Protein AF-A0ABD3AEJ9-F1 (afdb_monomer)

Sequence (248 aa):
MTFTRFIDLMYFFFWLVLFGSRHYTFSFSFSYRCLIFYNDFSVCIFNELCKMLDPGKPSLTPKKGKTSIVVFVGLQGSGKTTTCTKYAYYHQKKGWKPALVRADTFRAGAFDQLKHNATKAKIPFYGSYTESDPVKIAVEGVERFKKENCDLIIIDTSGRHKQEATLFEKMRDFPKQCIGQAAFDQAQAFKQSAAVGAVIVTKMDGHAKGGGALSVVAATKSPVIFIGTGEHMDEFEVFDVQPFVRRL

Structure (mmCIF, N/CA/C/O backbone):
data_AF-A0ABD3AEJ9-F1
#
_entry.id   AF-A0ABD3AEJ9-F1
#
loop_
_atom_site.group_PDB
_atom_site.id
_atom_site.type_symbol
_atom_site.label_atom_id
_atom_site.label_alt_id
_atom_site.label_comp_id
_atom_site.label_asym_id
_atom_site.label_entity_id
_atom_site.label_seq_id
_atom_site.pdbx_PDB_ins_code
_atom_site.Cartn_x
_atom_site.Cartn_y
_atom_site.Cartn_z
_atom_site.occupancy
_atom_site.B_iso_or_equiv
_atom_site.auth_seq_id
_atom_site.auth_comp_id
_atom_site.auth_asym_id
_atom_site.auth_atom_id
_atom_site.pdbx_PDB_model_num
ATOM 1 N N . MET A 1 1 ? 14.319 39.172 1.640 1.00 29.62 1 MET A N 1
ATOM 2 C CA . MET A 1 1 ? 14.317 38.703 0.240 1.00 29.62 1 MET A CA 1
ATOM 3 C C . MET A 1 1 ? 15.324 37.565 0.145 1.00 29.62 1 MET A C 1
ATOM 5 O O . MET A 1 1 ? 16.485 37.817 0.415 1.00 29.62 1 MET A O 1
ATOM 9 N N . THR A 1 2 ? 14.850 36.311 0.224 1.00 27.62 2 THR A N 1
ATOM 10 C CA . THR A 1 2 ? 14.720 35.358 -0.918 1.00 27.62 2 THR A CA 1
ATOM 11 C C . THR A 1 2 ? 16.101 34.876 -1.409 1.00 27.62 2 THR A C 1
ATOM 13 O O . THR A 1 2 ? 16.961 35.704 -1.644 1.00 27.62 2 THR A O 1
ATOM 16 N N . PHE A 1 3 ? 16.417 33.591 -1.621 1.00 24.75 3 PHE A N 1
ATOM 17 C CA . PHE A 1 3 ? 15.640 32.346 -1.697 1.00 24.75 3 PHE A CA 1
ATOM 18 C C . PHE A 1 3 ? 16.644 31.178 -1.944 1.00 24.75 3 PHE A C 1
ATOM 20 O O . PHE A 1 3 ? 17.569 31.386 -2.719 1.00 24.75 3 PHE A O 1
ATOM 27 N N . THR A 1 4 ? 16.400 29.977 -1.374 1.00 26.14 4 THR A N 1
ATOM 28 C CA . THR A 1 4 ? 16.608 28.599 -1.950 1.00 26.14 4 THR A CA 1
ATOM 29 C C . THR A 1 4 ? 17.991 28.143 -2.479 1.00 26.14 4 THR A C 1
ATOM 31 O O . THR A 1 4 ? 18.628 28.880 -3.207 1.00 26.14 4 THR A O 1
ATOM 34 N N . ARG A 1 5 ? 18.509 26.905 -2.338 1.00 24.64 5 ARG A N 1
ATOM 35 C CA . ARG A 1 5 ? 18.102 25.557 -1.846 1.00 24.64 5 ARG A CA 1
ATOM 36 C C . ARG A 1 5 ? 19.415 24.721 -1.758 1.00 24.64 5 ARG A C 1
ATOM 38 O O . ARG A 1 5 ? 20.185 24.754 -2.710 1.00 24.64 5 ARG A O 1
ATOM 45 N N . PHE A 1 6 ? 19.818 24.188 -0.596 1.00 25.59 6 PHE A N 1
ATOM 46 C CA . PHE A 1 6 ? 19.805 22.748 -0.215 1.00 25.59 6 PHE A CA 1
ATOM 47 C C . PHE A 1 6 ? 20.041 21.763 -1.383 1.00 25.59 6 PHE A C 1
ATOM 49 O O . PHE A 1 6 ? 19.250 21.730 -2.315 1.00 25.59 6 PHE A O 1
ATOM 56 N N . ILE A 1 7 ? 21.197 21.085 -1.463 1.00 29.06 7 ILE A N 1
ATOM 57 C CA . ILE A 1 7 ? 21.479 19.757 -0.863 1.00 29.06 7 ILE A CA 1
ATOM 58 C C . ILE A 1 7 ? 20.355 18.759 -1.175 1.00 29.06 7 ILE A C 1
ATOM 60 O O . ILE A 1 7 ? 19.395 18.684 -0.421 1.00 29.06 7 ILE A O 1
ATOM 64 N N . ASP A 1 8 ? 20.519 17.974 -2.243 1.00 23.34 8 ASP A N 1
ATOM 65 C CA . ASP A 1 8 ? 19.786 16.723 -2.468 1.00 23.34 8 ASP A CA 1
ATOM 66 C C . ASP A 1 8 ? 20.748 15.678 -3.057 1.00 23.34 8 ASP A C 1
ATOM 68 O O . ASP A 1 8 ? 21.122 15.705 -4.230 1.00 23.34 8 ASP A O 1
ATOM 72 N N . LEU A 1 9 ? 21.176 14.761 -2.192 1.00 30.89 9 LEU A N 1
ATOM 73 C CA . LEU A 1 9 ? 21.911 13.539 -2.501 1.00 30.89 9 LEU A CA 1
ATOM 74 C C . LEU A 1 9 ? 21.209 12.409 -1.726 1.00 30.89 9 LEU A C 1
ATOM 76 O O . LEU A 1 9 ? 20.903 12.589 -0.551 1.00 30.89 9 LEU A O 1
ATOM 80 N N . MET A 1 10 ? 21.022 11.259 -2.392 1.00 29.45 10 MET A N 1
ATOM 81 C CA . MET A 1 10 ? 20.530 9.951 -1.897 1.00 29.45 10 MET A CA 1
ATOM 82 C C . MET A 1 10 ? 19.010 9.758 -1.724 1.00 29.45 10 MET A C 1
ATOM 84 O O . MET A 1 10 ? 18.445 10.314 -0.803 1.00 29.45 10 MET A O 1
ATOM 88 N N . TYR A 1 11 ? 18.392 8.916 -2.585 1.00 28.39 11 TYR A N 1
ATOM 89 C CA . TYR A 1 11 ? 17.518 7.733 -2.317 1.00 28.39 11 TYR A CA 1
ATOM 90 C C . TYR A 1 11 ? 17.010 7.163 -3.689 1.00 28.39 11 TYR A C 1
ATOM 92 O O . TYR A 1 11 ? 16.171 7.782 -4.338 1.00 28.39 11 TYR A O 1
ATOM 100 N N . PHE A 1 12 ? 17.536 6.021 -4.179 1.00 37.31 12 PHE A N 1
ATOM 101 C CA . PHE A 1 12 ? 17.278 5.407 -5.524 1.00 37.31 12 PHE A CA 1
ATOM 102 C C . PHE A 1 12 ? 16.069 4.417 -5.541 1.00 37.31 12 PHE A C 1
ATOM 104 O O . PHE A 1 12 ? 15.629 4.012 -4.471 1.00 37.31 12 PHE A O 1
ATOM 111 N N . PHE A 1 13 ? 15.424 4.032 -6.671 1.00 36.12 13 PHE A N 1
ATOM 112 C CA . PHE A 1 13 ? 15.918 3.131 -7.748 1.00 36.12 13 PHE A CA 1
ATOM 113 C C . PHE A 1 13 ? 15.262 3.358 -9.152 1.00 36.12 13 PHE A C 1
ATOM 115 O O . PHE A 1 13 ? 14.042 3.447 -9.261 1.00 36.12 13 PHE A O 1
ATOM 122 N N . PHE A 1 14 ? 16.096 3.407 -10.213 1.00 31.23 14 PHE A N 1
ATOM 123 C CA . PHE A 1 14 ? 15.869 3.805 -11.635 1.00 31.23 14 PHE A CA 1
ATOM 124 C C . PHE A 1 14 ? 16.922 3.140 -12.555 1.00 31.23 14 PHE A C 1
ATOM 126 O O . PHE A 1 14 ? 18.053 3.185 -12.107 1.00 31.23 14 PHE A O 1
ATOM 133 N N . TRP A 1 15 ? 16.679 2.634 -13.793 1.00 30.77 15 TRP A N 1
ATOM 134 C CA . TRP A 1 15 ? 17.736 1.982 -14.639 1.00 30.77 15 TRP A CA 1
ATOM 135 C C . TRP A 1 15 ? 18.283 2.728 -15.893 1.00 30.77 15 TRP A C 1
ATOM 137 O O . TRP A 1 15 ? 17.516 3.443 -16.527 1.00 30.77 15 TRP A O 1
ATOM 147 N N . LEU A 1 16 ? 19.576 2.520 -16.272 1.00 29.09 16 LEU A N 1
ATOM 148 C CA . LEU A 1 16 ? 20.286 3.041 -17.483 1.00 29.09 16 LEU A CA 1
ATOM 149 C C . LEU A 1 16 ? 21.566 2.226 -17.876 1.00 29.09 16 LEU A C 1
ATOM 151 O O . LEU A 1 16 ? 22.327 1.875 -16.974 1.00 29.09 16 LEU A O 1
ATOM 155 N N . VAL A 1 17 ? 21.869 2.062 -19.188 1.00 30.61 17 VAL A N 1
ATOM 156 C CA . VAL A 1 17 ? 23.235 1.969 -19.805 1.00 30.61 17 VAL A CA 1
ATOM 157 C C . VAL A 1 17 ? 23.248 2.655 -21.202 1.00 30.61 17 VAL A C 1
ATOM 159 O O . VAL A 1 17 ? 22.268 2.562 -21.934 1.00 30.61 17 VAL A O 1
ATOM 162 N N . LEU A 1 18 ? 24.347 3.356 -21.545 1.00 32.88 18 LEU A N 1
ATOM 163 C CA . LEU A 1 18 ? 24.605 4.209 -22.735 1.00 32.88 18 LEU A CA 1
ATOM 164 C C . LEU A 1 18 ? 25.563 3.556 -23.760 1.00 32.88 18 LEU A C 1
ATOM 166 O O . LEU A 1 18 ? 26.436 2.823 -23.318 1.00 32.88 18 LEU A O 1
ATOM 170 N N . PHE A 1 19 ? 25.496 3.930 -25.056 1.00 23.53 19 PHE A N 1
ATOM 171 C CA . PHE A 1 19 ? 26.636 4.374 -25.905 1.00 23.53 19 PHE A CA 1
ATOM 172 C C . PHE A 1 19 ? 26.180 4.881 -27.298 1.00 23.53 19 PHE A C 1
ATOM 174 O O . PHE A 1 19 ? 25.377 4.232 -27.959 1.00 23.53 19 PHE A O 1
ATOM 181 N N . GLY A 1 20 ? 26.784 5.986 -27.768 1.00 25.38 20 GLY A N 1
ATOM 182 C CA . GLY A 1 20 ? 27.105 6.197 -29.192 1.00 25.38 20 GLY A CA 1
ATOM 183 C C . GLY A 1 20 ? 26.274 7.200 -30.001 1.00 25.38 20 GLY A C 1
ATOM 184 O O . GLY A 1 20 ? 25.383 6.820 -30.750 1.00 25.38 20 GLY A O 1
ATOM 185 N N . SER A 1 21 ? 26.645 8.479 -29.959 1.00 41.91 21 SER A N 1
ATOM 186 C CA . SER A 1 21 ? 26.263 9.471 -30.967 1.00 41.91 21 SER A CA 1
ATOM 187 C C . SER A 1 21 ? 27.174 9.370 -32.197 1.00 41.91 21 SER A C 1
ATOM 189 O O . SER A 1 21 ? 28.385 9.540 -32.077 1.00 41.91 21 SER A O 1
ATOM 191 N N . ARG A 1 22 ? 26.591 9.140 -33.383 1.00 29.61 22 ARG A N 1
ATOM 192 C CA . ARG A 1 22 ? 27.035 9.702 -34.676 1.00 29.61 22 ARG A CA 1
ATOM 193 C C . ARG A 1 22 ? 25.960 9.492 -35.746 1.00 29.61 22 ARG A C 1
ATOM 195 O O . ARG A 1 22 ? 25.491 8.382 -35.966 1.00 29.61 22 ARG A O 1
ATOM 202 N N . HIS A 1 23 ? 25.595 10.591 -36.399 1.00 38.28 23 HIS A N 1
ATOM 203 C CA . HIS A 1 23 ? 24.786 10.618 -37.612 1.00 38.28 23 HIS A CA 1
ATOM 204 C C . HIS A 1 23 ? 25.494 9.895 -38.761 1.00 38.28 23 HIS A C 1
ATOM 206 O O . HIS A 1 23 ? 26.666 10.170 -39.003 1.00 38.28 23 HIS A O 1
ATOM 212 N N . TYR A 1 24 ? 24.747 9.096 -39.524 1.00 27.56 24 TYR A N 1
ATOM 213 C CA . TYR A 1 24 ? 24.996 8.881 -40.949 1.00 27.56 24 TYR A CA 1
ATOM 214 C C . TYR A 1 24 ? 23.653 8.832 -41.684 1.00 27.56 24 TYR A C 1
ATOM 216 O O . TYR A 1 24 ? 22.777 8.033 -41.362 1.00 27.56 24 TYR A O 1
ATOM 224 N N . THR A 1 25 ? 23.484 9.726 -42.653 1.00 35.72 25 THR A N 1
ATOM 225 C CA . THR A 1 25 ? 22.466 9.648 -43.700 1.00 35.72 25 THR A CA 1
ATOM 226 C C . THR A 1 25 ? 22.871 8.561 -44.692 1.00 35.72 25 THR A C 1
ATOM 228 O O . THR A 1 25 ? 23.994 8.570 -45.190 1.00 35.72 25 THR A O 1
ATOM 231 N N . PHE A 1 26 ? 21.957 7.648 -45.022 1.00 24.22 26 PHE A N 1
ATOM 232 C CA . PHE A 1 26 ? 22.081 6.805 -46.210 1.00 24.22 26 PHE A CA 1
ATOM 233 C C . PHE A 1 26 ? 20.709 6.668 -46.872 1.00 24.22 26 PHE A C 1
ATOM 235 O O . PHE A 1 26 ? 19.748 6.211 -46.260 1.00 24.22 26 PHE A O 1
ATOM 242 N N . SER A 1 27 ? 20.626 7.119 -48.123 1.00 38.34 27 SER A N 1
ATOM 243 C CA . SER A 1 27 ? 19.495 6.868 -49.012 1.00 38.34 27 SER A CA 1
ATOM 244 C C . SER A 1 27 ? 19.598 5.431 -49.515 1.00 38.34 27 SER A C 1
ATOM 246 O O . SER A 1 27 ? 20.621 5.074 -50.093 1.00 38.34 27 SER A O 1
ATOM 248 N N . PHE A 1 28 ? 18.564 4.616 -49.306 1.00 27.19 28 PHE A N 1
ATOM 249 C CA . PHE A 1 28 ? 18.384 3.362 -50.035 1.00 27.19 28 PHE A CA 1
ATOM 250 C C . PHE A 1 28 ? 16.897 3.109 -50.283 1.00 27.19 28 PHE A C 1
ATOM 252 O O . PHE A 1 28 ? 16.076 3.142 -49.367 1.00 27.19 28 PHE A O 1
ATOM 259 N N . SER A 1 29 ? 16.572 2.846 -51.548 1.00 41.88 29 SER A N 1
ATOM 260 C CA . SER A 1 29 ? 15.289 2.301 -51.987 1.00 41.88 29 SER A CA 1
ATOM 261 C C . SER A 1 29 ? 15.029 0.980 -51.260 1.00 41.88 29 SER A C 1
ATOM 263 O O . SER A 1 29 ? 15.843 0.057 -51.345 1.00 41.88 29 SER A O 1
ATOM 265 N N . PHE A 1 30 ? 13.925 0.895 -50.516 1.00 32.62 30 PHE A N 1
ATOM 266 C CA . PHE A 1 30 ? 13.584 -0.289 -49.737 1.00 32.62 30 PHE A CA 1
ATOM 267 C C . PHE A 1 30 ? 12.395 -1.016 -50.355 1.00 32.62 30 PHE A C 1
ATOM 269 O O . PHE A 1 30 ? 11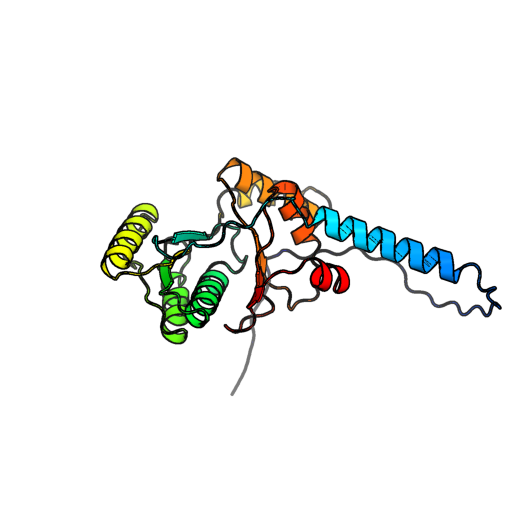.268 -0.527 -50.389 1.00 32.62 30 PHE A O 1
ATOM 276 N N . SER A 1 31 ? 12.686 -2.219 -50.842 1.00 41.78 31 SER A N 1
ATOM 277 C CA . SER A 1 31 ? 11.709 -3.233 -51.210 1.00 41.78 31 SER A CA 1
ATOM 278 C C . SER A 1 31 ? 10.819 -3.568 -50.005 1.00 41.78 31 SER A C 1
ATOM 280 O O . SER A 1 31 ? 11.313 -3.794 -48.898 1.00 41.78 31 SER A O 1
ATOM 282 N N . TYR A 1 32 ? 9.507 -3.650 -50.233 1.00 40.38 32 TYR A N 1
ATOM 283 C CA . TYR A 1 32 ? 8.419 -3.897 -49.270 1.00 40.38 32 TYR A CA 1
ATOM 284 C C . TYR A 1 32 ? 8.561 -5.159 -48.385 1.00 40.38 32 TYR A C 1
ATOM 286 O O . TYR A 1 32 ? 7.720 -5.419 -47.527 1.00 40.38 32 TYR A O 1
ATOM 294 N N . ARG A 1 33 ? 9.623 -5.953 -48.549 1.00 34.09 33 ARG A N 1
ATOM 295 C CA . ARG A 1 33 ? 9.822 -7.245 -47.879 1.00 34.09 33 ARG A CA 1
ATOM 296 C C . ARG A 1 33 ? 10.404 -7.149 -46.465 1.00 34.09 33 ARG A C 1
ATOM 298 O O . ARG A 1 33 ? 10.269 -8.089 -45.692 1.00 34.09 33 ARG A O 1
ATOM 305 N N . CYS A 1 34 ? 11.014 -6.024 -46.102 1.00 35.34 34 CYS A N 1
ATOM 306 C CA . CYS A 1 34 ? 11.624 -5.849 -44.781 1.00 35.34 34 CYS A CA 1
ATOM 307 C C . CYS A 1 34 ? 10.685 -5.196 -43.745 1.00 35.34 34 CYS A C 1
ATOM 309 O O . CYS A 1 34 ? 10.880 -5.370 -42.544 1.00 35.34 34 CYS A O 1
ATOM 311 N N . LEU A 1 35 ? 9.644 -4.480 -44.193 1.00 40.44 35 LEU A N 1
ATOM 312 C CA . LEU A 1 35 ? 8.640 -3.881 -43.303 1.00 40.44 35 LEU A CA 1
ATOM 313 C C . LEU A 1 35 ? 7.766 -4.952 -42.620 1.00 40.44 35 LEU A C 1
ATOM 315 O O . LEU A 1 35 ? 7.346 -4.770 -41.481 1.00 40.44 35 LEU A O 1
ATOM 319 N N . ILE A 1 36 ? 7.537 -6.082 -43.302 1.00 46.91 36 ILE A N 1
ATOM 320 C CA . ILE A 1 36 ? 6.775 -7.229 -42.781 1.00 46.91 36 ILE A CA 1
ATOM 321 C C . ILE A 1 36 ? 7.534 -7.881 -41.609 1.00 46.91 36 ILE A C 1
ATOM 323 O O . ILE A 1 36 ? 6.973 -8.040 -40.531 1.00 46.91 36 ILE A O 1
ATOM 327 N N . PHE A 1 37 ? 8.843 -8.119 -41.761 1.00 47.03 37 PHE A N 1
ATOM 328 C CA . PHE A 1 37 ? 9.686 -8.689 -40.698 1.00 47.03 37 PHE A CA 1
ATOM 329 C C . PHE A 1 37 ? 9.814 -7.792 -39.454 1.00 47.03 37 PHE A C 1
ATOM 331 O O . PHE A 1 37 ? 9.900 -8.301 -38.337 1.00 47.03 37 PHE A O 1
ATOM 338 N N . TYR A 1 38 ? 9.831 -6.465 -39.622 1.00 50.59 38 TYR A N 1
ATOM 339 C CA . TYR A 1 38 ? 9.946 -5.534 -38.493 1.00 50.59 38 TYR A CA 1
ATOM 340 C C . TYR A 1 38 ? 8.666 -5.496 -37.644 1.00 50.59 38 TYR A C 1
ATOM 342 O O . TYR A 1 38 ? 8.741 -5.525 -36.416 1.00 50.59 38 TYR A O 1
ATOM 350 N N . ASN A 1 39 ? 7.491 -5.500 -38.289 1.00 60.22 39 ASN A N 1
ATOM 351 C CA . ASN A 1 39 ? 6.207 -5.552 -37.585 1.00 60.22 39 ASN A CA 1
ATOM 352 C C . ASN A 1 39 ? 6.045 -6.861 -36.798 1.00 60.22 39 ASN A C 1
ATOM 354 O O . ASN A 1 39 ? 5.630 -6.829 -35.640 1.00 60.22 39 ASN A O 1
ATOM 358 N N . ASP A 1 40 ? 6.447 -7.992 -37.380 1.00 67.81 40 ASP A N 1
ATOM 359 C CA . ASP A 1 40 ? 6.373 -9.296 -36.713 1.00 67.81 40 ASP A CA 1
ATOM 360 C C . ASP A 1 40 ? 7.290 -9.373 -35.479 1.00 67.81 40 ASP A C 1
ATOM 362 O O . ASP A 1 40 ? 6.907 -9.928 -34.446 1.00 67.81 40 ASP A O 1
ATOM 366 N N . PHE A 1 41 ? 8.478 -8.759 -35.535 1.00 78.81 41 PHE A N 1
ATOM 367 C CA . PHE A 1 41 ? 9.405 -8.723 -34.403 1.00 78.81 41 PHE A CA 1
ATOM 368 C C . PHE A 1 41 ? 8.889 -7.861 -33.243 1.00 78.81 41 PHE A C 1
ATOM 370 O O . PHE A 1 41 ? 8.911 -8.299 -32.091 1.00 78.81 41 PHE A O 1
ATOM 377 N N . SER A 1 42 ? 8.374 -6.660 -33.528 1.00 78.94 42 SER A N 1
ATOM 378 C CA . SER A 1 42 ? 7.791 -5.789 -32.500 1.00 78.94 42 SER A CA 1
ATOM 379 C C . SER A 1 42 ? 6.567 -6.422 -31.838 1.00 78.94 42 SER A C 1
ATOM 381 O O . SER A 1 42 ? 6.431 -6.349 -30.617 1.00 78.94 42 SER A O 1
ATOM 383 N N . VAL A 1 43 ? 5.710 -7.095 -32.613 1.00 85.62 43 VAL A N 1
ATOM 384 C CA . VAL A 1 43 ? 4.560 -7.841 -32.080 1.00 85.62 43 VAL A CA 1
ATOM 385 C C . VAL A 1 43 ? 5.018 -9.022 -31.219 1.00 85.62 43 VAL A C 1
ATOM 387 O O . VAL A 1 43 ? 4.445 -9.263 -30.157 1.00 85.62 43 VAL A O 1
ATOM 390 N N . CYS A 1 44 ? 6.076 -9.731 -31.621 1.00 87.38 44 CYS A N 1
ATOM 391 C CA . CYS A 1 44 ? 6.646 -10.826 -30.837 1.00 87.38 44 CYS A CA 1
ATOM 392 C C . CYS A 1 44 ? 7.178 -10.345 -29.476 1.00 87.38 44 CYS A C 1
ATOM 394 O O . CYS A 1 44 ? 6.777 -10.884 -28.443 1.00 87.38 44 CYS A O 1
ATOM 396 N N . ILE A 1 45 ? 7.999 -9.284 -29.455 1.00 87.75 45 ILE A N 1
ATOM 397 C CA . ILE A 1 45 ? 8.501 -8.682 -28.206 1.00 87.75 45 ILE A CA 1
ATOM 398 C C . ILE A 1 45 ? 7.342 -8.230 -27.326 1.00 87.75 45 ILE A C 1
ATOM 400 O O . ILE A 1 45 ? 7.314 -8.526 -26.133 1.00 87.75 45 ILE A O 1
ATOM 404 N N . PHE A 1 46 ? 6.378 -7.524 -27.913 1.00 88.81 46 PHE A N 1
ATOM 405 C CA . PHE A 1 46 ? 5.216 -7.022 -27.198 1.00 88.81 46 PHE A CA 1
ATOM 406 C C . PHE A 1 46 ? 4.451 -8.151 -26.497 1.00 88.81 46 PHE A C 1
ATOM 408 O O . PHE A 1 46 ? 4.164 -8.067 -25.301 1.00 88.81 46 PHE A O 1
ATOM 415 N N . ASN A 1 47 ? 4.166 -9.231 -27.225 1.00 90.06 47 ASN A N 1
ATOM 416 C CA . ASN A 1 47 ? 3.464 -10.388 -26.686 1.00 90.06 47 ASN A CA 1
ATOM 417 C C . ASN A 1 47 ? 4.265 -11.070 -25.575 1.00 90.06 47 ASN A C 1
ATOM 419 O O . ASN A 1 47 ? 3.685 -11.465 -24.565 1.00 90.06 47 ASN A O 1
ATOM 423 N N . GLU A 1 48 ? 5.583 -11.187 -25.727 1.00 89.81 48 GLU A N 1
ATOM 424 C CA . GLU A 1 48 ? 6.423 -11.829 -24.718 1.00 89.81 48 GLU A CA 1
ATOM 425 C C . GLU A 1 48 ? 6.512 -10.998 -23.432 1.00 89.81 48 GLU A C 1
ATOM 427 O O . GLU A 1 48 ? 6.338 -11.534 -22.339 1.00 89.81 48 GLU A O 1
ATOM 432 N N . LEU A 1 49 ? 6.646 -9.674 -23.544 1.00 88.50 49 LEU A N 1
ATOM 433 C CA . LEU A 1 49 ? 6.588 -8.771 -22.391 1.00 88.50 49 LEU A CA 1
ATOM 434 C C . LEU A 1 49 ? 5.233 -8.832 -21.680 1.00 88.50 49 LEU A C 1
ATOM 436 O O . LEU A 1 49 ? 5.185 -8.824 -20.449 1.00 88.50 49 LEU A O 1
ATOM 440 N N . CYS A 1 50 ? 4.137 -8.942 -22.438 1.00 89.44 50 CYS A N 1
ATOM 441 C CA . CYS A 1 50 ? 2.812 -9.120 -21.853 1.00 89.44 50 CYS A CA 1
ATOM 442 C C . CYS A 1 50 ? 2.726 -10.419 -21.043 1.00 89.44 50 CYS A C 1
ATOM 444 O O . CYS A 1 50 ? 2.261 -10.394 -19.906 1.00 89.44 50 CYS A O 1
ATOM 446 N N . LYS A 1 51 ? 3.230 -11.537 -21.583 1.00 89.31 51 LYS A N 1
ATOM 447 C CA . LYS A 1 51 ? 3.273 -12.818 -20.860 1.00 89.31 51 LYS A CA 1
ATOM 448 C C . LYS A 1 51 ? 4.137 -12.744 -19.604 1.00 89.31 51 LYS A C 1
ATOM 450 O O . LYS A 1 51 ? 3.767 -13.304 -18.581 1.00 89.31 51 LYS A O 1
ATOM 455 N N . MET A 1 52 ? 5.272 -12.047 -19.650 1.00 88.00 52 MET A N 1
ATOM 456 C CA . MET A 1 52 ? 6.151 -11.899 -18.483 1.00 88.00 52 MET A CA 1
ATOM 457 C C . MET A 1 52 ? 5.493 -11.121 -17.333 1.00 88.00 52 MET A C 1
ATOM 459 O O . MET A 1 52 ? 5.821 -11.359 -16.169 1.00 88.00 52 MET A O 1
ATOM 463 N N . LEU A 1 53 ? 4.581 -10.196 -17.647 1.00 87.56 53 LEU A N 1
ATOM 464 C CA . LEU A 1 53 ? 3.830 -9.405 -16.665 1.00 87.56 53 LEU A CA 1
ATOM 465 C C . LEU A 1 53 ? 2.531 -10.068 -16.202 1.00 87.56 53 LEU A C 1
ATOM 467 O O . LEU A 1 53 ? 1.946 -9.598 -15.225 1.00 87.56 53 LEU A O 1
ATOM 471 N N . ASP A 1 54 ? 2.098 -11.143 -16.858 1.00 85.44 54 ASP A N 1
ATOM 472 C CA . ASP A 1 54 ? 0.942 -11.932 -16.452 1.00 85.44 54 ASP A CA 1
ATOM 473 C C . ASP A 1 54 ? 1.388 -13.172 -15.654 1.00 85.44 54 ASP A C 1
ATOM 475 O O . ASP A 1 54 ? 1.821 -14.176 -16.223 1.00 85.44 54 ASP A O 1
ATOM 479 N N . PRO A 1 55 ? 1.286 -13.159 -14.312 1.00 80.31 55 PRO A N 1
ATOM 480 C CA . PRO A 1 55 ? 1.647 -14.315 -13.502 1.00 80.31 55 PRO A CA 1
ATOM 481 C C . PRO A 1 55 ? 0.606 -15.446 -13.554 1.00 80.31 55 PRO A C 1
ATOM 483 O O . PRO A 1 55 ? 0.764 -16.421 -12.814 1.00 80.31 55 PRO A O 1
ATOM 486 N N . GLY A 1 56 ? -0.478 -15.314 -14.333 1.00 78.06 56 GLY A N 1
ATOM 487 C CA . GLY A 1 56 ? -1.544 -16.312 -14.449 1.00 78.06 56 GLY A CA 1
ATOM 488 C C . GLY A 1 56 ? -2.350 -16.507 -13.161 1.00 78.06 56 GLY A C 1
ATOM 489 O O . GLY A 1 56 ? -3.016 -17.527 -12.986 1.00 78.06 56 GLY A O 1
ATOM 490 N N . LYS A 1 57 ? -2.264 -15.558 -12.220 1.00 74.25 57 LYS A N 1
ATOM 491 C CA . LYS A 1 57 ? -2.964 -15.603 -10.931 1.00 74.25 57 LYS A CA 1
ATOM 492 C C . LYS A 1 57 ? -3.973 -14.469 -10.829 1.00 74.25 57 LYS A C 1
ATOM 494 O O . LYS A 1 57 ? -3.612 -13.326 -11.114 1.00 74.25 57 LYS A O 1
ATOM 499 N N . PRO A 1 58 ? -5.196 -14.744 -10.342 1.00 70.25 58 PRO A N 1
ATOM 500 C CA . PRO A 1 58 ? -6.155 -13.687 -10.081 1.00 70.25 58 PRO A CA 1
ATOM 501 C C . PRO A 1 58 ? -5.609 -12.748 -9.004 1.00 70.25 58 PRO A C 1
ATOM 503 O O . PRO A 1 58 ? -4.957 -13.175 -8.045 1.00 70.25 58 PRO A O 1
ATOM 506 N N . SER A 1 59 ? -5.887 -11.457 -9.154 1.00 67.94 59 SER A N 1
ATOM 507 C CA . SER A 1 59 ? -5.546 -10.474 -8.137 1.00 67.94 59 SER A CA 1
ATOM 508 C C . SER A 1 59 ? -6.347 -10.719 -6.858 1.00 67.94 59 SER A C 1
ATOM 510 O O . SER A 1 59 ? -7.540 -11.026 -6.878 1.00 67.94 59 SER A O 1
ATOM 512 N N . LEU A 1 60 ? -5.681 -10.573 -5.711 1.00 67.69 60 LEU A N 1
ATOM 513 C CA . LEU A 1 60 ? -6.347 -10.544 -4.412 1.00 67.69 60 LEU A CA 1
ATOM 514 C C . LEU A 1 60 ? -7.076 -9.206 -4.269 1.00 67.69 60 LEU A C 1
ATOM 516 O O . LEU A 1 60 ? -6.540 -8.236 -3.738 1.00 67.69 60 LEU A O 1
ATOM 520 N N . THR A 1 61 ? -8.300 -9.144 -4.786 1.00 70.12 61 THR A N 1
ATOM 521 C CA . THR A 1 61 ? -9.175 -7.983 -4.622 1.00 70.12 61 THR A CA 1
ATOM 522 C C . THR A 1 61 ? -9.965 -8.084 -3.318 1.00 70.12 61 THR A C 1
ATOM 524 O O . THR A 1 61 ? -10.486 -9.166 -3.014 1.00 70.12 61 THR A O 1
ATOM 527 N N . PRO A 1 62 ? -10.133 -6.975 -2.575 1.00 75.00 62 PRO A N 1
ATOM 528 C CA . PRO A 1 62 ? -11.080 -6.905 -1.468 1.00 75.00 62 PRO A CA 1
ATOM 529 C C . PRO A 1 62 ? -12.466 -7.417 -1.889 1.00 75.00 62 PRO A C 1
ATOM 531 O O . PRO A 1 62 ? -12.954 -7.080 -2.971 1.00 75.00 62 PRO A O 1
ATOM 534 N N . LYS A 1 63 ? -13.115 -8.225 -1.042 1.00 75.25 63 LYS A N 1
ATOM 535 C CA . LYS A 1 63 ? -14.464 -8.764 -1.297 1.00 75.25 63 LYS A CA 1
ATOM 536 C C . LYS A 1 63 ? -15.492 -8.050 -0.424 1.00 75.25 63 LYS A C 1
ATOM 538 O O . LYS A 1 63 ? -15.300 -7.946 0.784 1.00 75.25 63 LYS A O 1
ATOM 543 N N . LYS A 1 64 ? -16.586 -7.574 -1.028 1.00 73.25 64 LYS A N 1
ATOM 544 C CA . LYS A 1 64 ? -17.696 -6.965 -0.277 1.00 73.25 64 LYS A CA 1
ATOM 545 C C . LYS A 1 64 ? -18.355 -8.012 0.631 1.00 73.25 64 LYS A C 1
ATOM 547 O O . LYS A 1 64 ? -18.412 -9.187 0.280 1.00 73.25 64 LYS A O 1
ATOM 552 N N . GLY A 1 65 ? -18.838 -7.581 1.796 1.00 72.38 65 GLY A N 1
ATOM 553 C CA . GLY A 1 65 ? -19.497 -8.444 2.789 1.00 72.38 65 GLY A CA 1
ATOM 554 C C . GLY A 1 65 ? -18.586 -8.969 3.907 1.00 72.38 65 GLY A C 1
ATOM 555 O O . GLY A 1 65 ? -19.091 -9.477 4.902 1.00 72.38 65 GLY A O 1
ATOM 556 N N . LYS A 1 66 ? -17.260 -8.803 3.800 1.00 80.62 66 LYS A N 1
ATOM 557 C CA . LYS A 1 66 ? -16.307 -9.060 4.892 1.00 80.62 66 LYS A CA 1
ATOM 558 C C . LYS A 1 66 ? -15.264 -7.947 4.939 1.00 80.62 66 LYS A C 1
ATOM 560 O O . LYS A 1 66 ? -14.751 -7.550 3.896 1.00 80.62 66 LYS A O 1
ATOM 565 N N . THR A 1 67 ? -14.911 -7.484 6.138 1.00 86.81 67 THR A N 1
ATOM 566 C CA . THR A 1 67 ? -13.818 -6.520 6.314 1.00 86.81 67 THR A CA 1
ATOM 567 C C . THR A 1 67 ? -12.521 -7.087 5.743 1.00 86.81 67 THR A C 1
ATOM 569 O O . THR A 1 67 ? -12.009 -8.105 6.218 1.00 86.81 67 THR A O 1
ATOM 572 N N . SER A 1 68 ? -12.002 -6.427 4.712 1.00 91.56 68 SER A N 1
ATOM 573 C CA . SER A 1 68 ? -10.739 -6.770 4.064 1.00 91.56 68 SER A CA 1
ATOM 574 C C . SER A 1 68 ? -9.602 -6.007 4.736 1.00 91.56 68 SER A C 1
ATOM 576 O O . SER A 1 68 ? -9.698 -4.798 4.921 1.00 91.56 68 SER A O 1
ATOM 578 N N . ILE A 1 69 ? -8.525 -6.702 5.099 1.00 91.19 69 ILE A N 1
ATOM 579 C CA . ILE A 1 69 ? -7.333 -6.091 5.700 1.00 91.19 69 ILE A CA 1
ATOM 580 C C . ILE A 1 69 ? -6.201 -6.177 4.681 1.00 91.19 69 ILE A C 1
ATOM 582 O O . ILE A 1 69 ? -5.880 -7.266 4.206 1.00 91.19 69 ILE A O 1
ATOM 586 N N . VAL A 1 70 ? -5.607 -5.034 4.345 1.00 92.31 70 VAL A N 1
ATOM 587 C CA . VAL A 1 70 ? -4.509 -4.919 3.381 1.00 92.31 70 VAL A CA 1
ATOM 588 C C . VAL A 1 70 ? -3.303 -4.314 4.084 1.00 92.31 70 VAL A C 1
ATOM 590 O O . VAL A 1 70 ? -3.384 -3.217 4.628 1.00 92.31 70 VAL A O 1
ATOM 593 N N . VAL A 1 71 ? -2.174 -5.019 4.063 1.00 92.06 71 VAL A N 1
ATOM 594 C CA . VAL A 1 71 ? -0.916 -4.549 4.658 1.00 92.06 71 VAL A CA 1
ATOM 595 C C . VAL A 1 71 ? 0.034 -4.137 3.544 1.00 92.06 71 VAL A C 1
ATOM 597 O O . VAL A 1 71 ? 0.356 -4.941 2.669 1.00 92.06 71 VAL A O 1
ATOM 600 N N . PHE A 1 72 ? 0.494 -2.891 3.578 1.00 91.44 72 PHE A N 1
ATOM 601 C CA . PHE A 1 72 ? 1.460 -2.370 2.620 1.00 91.44 72 PHE A CA 1
ATOM 602 C C . PHE A 1 72 ? 2.873 -2.592 3.137 1.00 91.44 72 PHE A C 1
ATOM 604 O O . PHE A 1 72 ? 3.264 -2.017 4.146 1.00 91.44 72 PHE A O 1
ATOM 611 N N . VAL A 1 73 ? 3.650 -3.383 2.401 1.00 86.69 73 VAL A N 1
ATOM 612 C CA . VAL A 1 73 ? 5.064 -3.661 2.677 1.00 86.69 73 VAL A CA 1
ATOM 613 C C . VAL A 1 73 ? 5.933 -3.217 1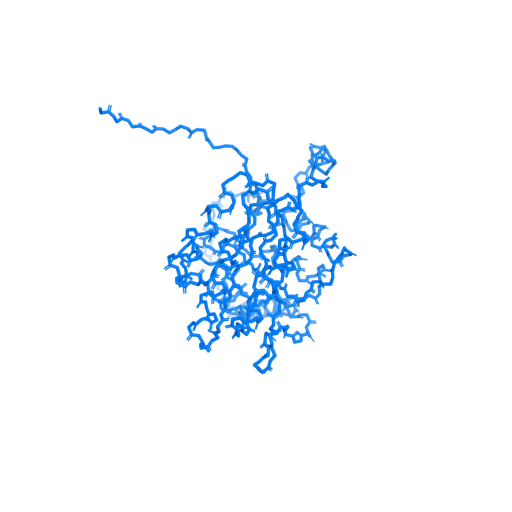.506 1.00 86.69 73 VAL A C 1
ATOM 615 O O . VAL A 1 73 ? 5.471 -3.114 0.372 1.00 86.69 73 VAL A O 1
ATOM 618 N N . GLY A 1 74 ? 7.201 -2.926 1.780 1.00 82.44 74 GLY A N 1
ATOM 619 C CA . GLY A 1 74 ? 8.152 -2.490 0.761 1.00 82.44 74 GLY A CA 1
ATOM 620 C C . GLY A 1 74 ? 9.287 -1.655 1.338 1.00 82.44 74 GLY A C 1
ATOM 621 O O . GLY A 1 74 ? 9.304 -1.331 2.530 1.00 82.44 74 GLY A O 1
ATOM 622 N N . LEU A 1 75 ? 10.230 -1.285 0.482 1.00 81.44 75 LEU A N 1
ATOM 623 C CA . LEU A 1 75 ? 11.443 -0.553 0.851 1.00 81.44 75 LEU A CA 1
ATOM 624 C C . LEU A 1 75 ? 11.157 0.864 1.347 1.00 81.44 75 LEU A C 1
ATOM 626 O O . LEU A 1 75 ? 10.064 1.414 1.164 1.00 81.44 75 LEU A O 1
ATOM 630 N N . GLN A 1 76 ? 12.140 1.466 2.008 1.00 79.81 76 GLN A N 1
ATOM 631 C CA . GLN A 1 76 ? 12.070 2.880 2.351 1.00 79.81 76 GLN A CA 1
ATOM 632 C C . GLN A 1 76 ? 12.016 3.731 1.071 1.00 79.81 76 GLN A C 1
ATOM 634 O O . GLN A 1 76 ? 12.627 3.406 0.062 1.00 79.81 76 GLN A O 1
ATOM 639 N N . GLY A 1 77 ? 11.204 4.793 1.075 1.00 80.94 77 GLY A N 1
ATOM 640 C CA . GLY A 1 77 ? 11.083 5.690 -0.081 1.00 80.94 77 GLY A CA 1
ATOM 641 C C . GLY A 1 77 ? 10.281 5.153 -1.279 1.00 80.94 77 GLY A C 1
ATOM 642 O O . GLY A 1 77 ? 10.112 5.887 -2.254 1.00 80.94 77 GLY A O 1
ATOM 643 N N . SER A 1 78 ? 9.717 3.938 -1.217 1.00 81.62 78 SER A N 1
ATOM 644 C CA . SER A 1 78 ? 8.913 3.353 -2.311 1.00 81.62 78 SER A CA 1
ATOM 645 C C . SER A 1 78 ? 7.515 3.971 -2.493 1.00 81.62 78 SER A C 1
ATOM 647 O O . SER A 1 78 ? 6.776 3.581 -3.392 1.00 81.62 78 SER A O 1
ATOM 649 N N . GLY A 1 79 ? 7.127 4.922 -1.638 1.00 88.94 79 GLY A N 1
ATOM 650 C CA . GLY A 1 79 ? 5.839 5.619 -1.724 1.00 88.94 79 GLY A CA 1
ATOM 651 C C . GLY A 1 79 ? 4.693 5.007 -0.910 1.00 88.94 79 GLY A C 1
ATOM 652 O O . GLY A 1 79 ? 3.582 5.513 -1.009 1.00 88.94 79 GLY A O 1
ATOM 653 N N . LYS A 1 80 ? 4.939 3.989 -0.063 1.00 92.19 80 LYS A N 1
ATOM 654 C CA . LYS A 1 80 ? 3.901 3.273 0.723 1.00 92.19 80 LYS A CA 1
ATOM 655 C C . LYS A 1 80 ? 2.837 4.180 1.346 1.00 92.19 80 LYS A C 1
ATOM 657 O O . LYS A 1 80 ? 1.659 3.972 1.095 1.00 92.19 80 LYS A O 1
ATOM 662 N N . THR A 1 81 ? 3.240 5.201 2.100 1.00 94.19 81 THR A N 1
ATOM 663 C CA . THR A 1 81 ? 2.315 6.105 2.802 1.00 94.19 81 THR A CA 1
ATOM 664 C C . THR A 1 81 ? 1.393 6.870 1.852 1.00 94.19 81 THR A C 1
ATOM 666 O O . THR A 1 81 ? 0.183 6.960 2.080 1.00 94.19 81 THR A O 1
ATOM 669 N N . THR A 1 82 ? 1.938 7.368 0.741 1.00 94.94 82 THR A N 1
ATOM 670 C CA . THR A 1 82 ? 1.151 8.019 -0.312 1.00 94.94 82 THR A CA 1
ATOM 671 C C . THR A 1 82 ? 0.219 7.005 -0.976 1.00 94.94 82 THR A C 1
ATOM 673 O O . THR A 1 82 ? -0.983 7.244 -1.088 1.00 94.94 82 THR A O 1
ATOM 676 N N . THR A 1 83 ? 0.738 5.830 -1.341 1.00 96.56 83 THR A N 1
ATOM 677 C CA . THR A 1 83 ? -0.030 4.769 -2.005 1.00 96.56 83 THR A CA 1
ATOM 678 C C . THR A 1 83 ? -1.152 4.212 -1.131 1.00 96.56 83 THR A C 1
ATOM 680 O O . THR A 1 83 ? -2.232 3.960 -1.652 1.00 96.56 83 THR A O 1
ATOM 683 N N . CYS A 1 84 ? -0.956 4.080 0.184 1.00 97.12 84 CYS A N 1
ATOM 684 C CA . CYS A 1 84 ? -2.008 3.667 1.118 1.00 97.12 84 CYS A CA 1
ATOM 685 C C . CYS A 1 84 ? -3.206 4.612 1.033 1.00 97.12 84 CYS A C 1
ATOM 687 O O . CYS A 1 84 ? -4.347 4.163 0.939 1.00 97.12 84 CYS A O 1
ATOM 689 N N . THR A 1 85 ? -2.945 5.923 1.004 1.00 97.81 85 THR A N 1
ATOM 690 C CA . THR A 1 85 ? -4.015 6.922 0.912 1.00 97.81 85 THR A CA 1
ATOM 691 C C . THR A 1 85 ? -4.673 6.908 -0.467 1.00 97.81 85 THR A C 1
ATOM 693 O O . THR A 1 85 ? -5.898 6.922 -0.545 1.00 97.81 85 THR A O 1
ATOM 696 N N . LYS A 1 86 ? -3.891 6.804 -1.551 1.00 98.00 86 LYS A N 1
ATOM 697 C CA . LYS A 1 86 ? -4.415 6.692 -2.925 1.00 98.00 86 LYS A CA 1
ATOM 698 C C . LYS A 1 86 ? -5.306 5.463 -3.102 1.00 98.00 86 LYS A C 1
ATOM 700 O O . LYS A 1 86 ? -6.406 5.564 -3.637 1.00 98.00 86 LYS A O 1
ATOM 705 N N . TYR A 1 87 ? -4.866 4.316 -2.591 1.00 96.69 87 TYR A N 1
ATOM 706 C CA . TYR A 1 87 ? -5.618 3.066 -2.622 1.00 96.69 87 TYR A CA 1
ATOM 707 C C . TYR A 1 87 ? -6.923 3.176 -1.824 1.00 96.69 87 TYR A C 1
ATOM 709 O O . TYR A 1 87 ? -7.989 2.811 -2.322 1.00 96.69 87 TYR A O 1
ATOM 717 N N . ALA A 1 88 ? -6.862 3.760 -0.624 1.00 97.38 88 ALA A N 1
ATOM 718 C CA . ALA A 1 88 ? -8.043 4.045 0.183 1.00 97.38 88 ALA A CA 1
ATOM 719 C C . ALA A 1 88 ? -9.027 4.957 -0.571 1.00 97.38 88 ALA A C 1
ATOM 721 O O . ALA A 1 88 ? -10.198 4.620 -0.721 1.00 97.38 88 ALA A O 1
ATOM 722 N N . TYR A 1 89 ? -8.544 6.072 -1.116 1.00 97.81 89 TYR A N 1
ATOM 723 C CA . TYR A 1 89 ? -9.345 7.059 -1.839 1.00 97.81 89 TYR A CA 1
ATOM 724 C C . TYR A 1 89 ? -9.990 6.488 -3.110 1.00 97.81 89 TYR A C 1
ATOM 726 O O . TYR A 1 89 ? -11.174 6.712 -3.371 1.00 97.81 89 TYR A O 1
ATOM 734 N N . TYR A 1 90 ? -9.248 5.682 -3.871 1.00 96.56 90 TYR A N 1
ATOM 735 C CA . TYR A 1 90 ? -9.770 4.958 -5.027 1.00 96.56 90 TYR A CA 1
ATOM 736 C C . TYR A 1 90 ? -10.953 4.057 -4.646 1.00 96.56 90 TYR A C 1
ATOM 738 O O . TYR A 1 90 ? -11.998 4.078 -5.300 1.00 96.56 90 TYR A O 1
ATOM 746 N N . HIS A 1 91 ? -10.819 3.287 -3.564 1.00 95.19 91 HIS A N 1
ATOM 747 C CA . HIS A 1 91 ? -11.887 2.410 -3.090 1.00 95.19 91 HIS A CA 1
ATOM 748 C C . HIS A 1 91 ? -13.062 3.192 -2.484 1.00 95.19 91 HIS A C 1
ATOM 750 O O . HIS A 1 91 ? -14.214 2.818 -2.717 1.00 95.19 91 HIS A O 1
ATOM 756 N N . GLN A 1 92 ? -12.809 4.316 -1.806 1.00 96.12 92 GLN A N 1
ATOM 757 C CA . GLN A 1 92 ? -13.850 5.227 -1.315 1.00 96.12 92 GLN A CA 1
ATOM 758 C C . GLN A 1 92 ? -14.763 5.699 -2.455 1.00 96.12 92 GLN A C 1
ATOM 760 O O . GLN A 1 92 ? -15.984 5.605 -2.352 1.00 96.12 92 GLN A O 1
ATOM 765 N N . LYS A 1 93 ? -14.182 6.117 -3.591 1.00 95.69 93 LYS A N 1
ATOM 766 C CA . LYS A 1 93 ? -14.937 6.504 -4.800 1.00 95.69 93 LYS A CA 1
ATOM 767 C C . LYS A 1 93 ? -15.791 5.371 -5.376 1.00 95.69 93 LYS A C 1
ATOM 769 O O . LYS A 1 93 ? -16.775 5.631 -6.057 1.00 95.69 93 LYS A O 1
ATOM 774 N N . LYS A 1 94 ? -15.440 4.115 -5.091 1.00 93.81 94 LYS A N 1
ATOM 775 C CA . LYS A 1 94 ? -16.189 2.911 -5.491 1.00 93.81 94 LYS A CA 1
ATOM 776 C C . LYS A 1 94 ? -17.199 2.437 -4.435 1.00 93.81 94 LYS A C 1
ATOM 778 O O . LYS A 1 94 ? -17.707 1.315 -4.524 1.00 93.81 94 LYS A O 1
ATOM 783 N N . GLY A 1 95 ? -17.482 3.272 -3.435 1.00 94.62 95 GLY A N 1
ATOM 784 C CA . GLY A 1 95 ? -18.475 3.013 -2.394 1.00 94.62 95 GLY A CA 1
ATOM 785 C C . GLY A 1 95 ? -18.009 2.060 -1.293 1.00 94.62 95 GLY A C 1
ATOM 786 O O . GLY A 1 95 ? -18.853 1.485 -0.612 1.00 94.62 95 GLY A O 1
ATOM 787 N N . TRP A 1 96 ? -16.699 1.853 -1.143 1.00 95.56 96 TRP A N 1
ATOM 788 C CA . TRP A 1 96 ? -16.137 1.204 0.045 1.00 95.56 96 TRP A CA 1
ATOM 789 C C . TRP A 1 96 ? -16.067 2.202 1.208 1.00 95.56 96 TRP A C 1
ATOM 791 O O . TRP A 1 96 ? -16.049 3.418 1.003 1.00 95.56 96 TRP A O 1
ATOM 801 N N . LYS A 1 97 ? -15.958 1.683 2.428 1.00 96.69 97 LYS A N 1
ATOM 802 C CA . LYS A 1 97 ? -15.674 2.411 3.669 1.00 96.69 97 LYS A CA 1
ATOM 803 C C . LYS A 1 97 ? -14.238 2.111 4.127 1.00 96.69 97 LYS A C 1
ATOM 805 O O . LYS A 1 97 ? -14.045 1.293 5.034 1.00 96.69 97 LYS A O 1
ATOM 810 N N . PRO A 1 98 ? -13.224 2.735 3.497 1.00 97.44 98 PRO A N 1
ATOM 811 C CA . PRO A 1 98 ? -11.833 2.498 3.838 1.00 97.44 98 PRO A CA 1
ATOM 812 C C . PRO A 1 98 ? -11.433 3.188 5.143 1.00 97.44 98 PRO A C 1
ATOM 814 O O . PRO A 1 98 ? -11.978 4.234 5.489 1.00 97.44 98 PRO A O 1
ATOM 817 N N . ALA A 1 99 ? -10.414 2.651 5.805 1.00 98.25 99 ALA A N 1
ATOM 818 C CA . ALA A 1 99 ? -9.732 3.281 6.926 1.00 98.25 99 ALA A CA 1
ATOM 819 C C . ALA A 1 99 ? -8.223 3.009 6.881 1.00 98.25 99 ALA A C 1
ATOM 821 O O . ALA A 1 99 ? -7.778 1.985 6.355 1.00 98.25 99 ALA A O 1
ATOM 822 N N . LEU A 1 100 ? -7.437 3.936 7.427 1.00 98.62 100 LEU A N 1
ATOM 823 C CA . LEU A 1 100 ? -5.975 3.916 7.406 1.00 98.62 100 LEU A CA 1
ATOM 824 C C . LEU A 1 100 ? -5.413 3.700 8.812 1.00 98.62 100 LEU A C 1
ATOM 826 O O . LEU A 1 100 ? -5.800 4.384 9.755 1.00 98.62 100 LEU A O 1
ATOM 830 N N . VAL A 1 101 ? -4.454 2.788 8.938 1.00 97.62 101 VAL A N 1
ATOM 831 C CA . VAL A 1 101 ? -3.728 2.494 10.178 1.00 97.62 101 VAL A CA 1
ATOM 832 C C . VAL A 1 101 ? -2.238 2.733 9.951 1.00 97.62 101 VAL A C 1
ATOM 834 O O . VAL A 1 101 ? -1.645 2.129 9.055 1.00 97.62 101 VAL A O 1
ATOM 837 N N . ARG A 1 102 ? -1.606 3.595 10.757 1.00 96.31 102 ARG A N 1
ATOM 838 C CA . ARG A 1 102 ? -0.155 3.827 10.696 1.00 96.31 102 ARG A CA 1
ATOM 839 C C . ARG A 1 102 ? 0.592 2.901 11.647 1.00 96.31 102 ARG A C 1
ATOM 841 O O . ARG A 1 102 ? 0.578 3.144 12.841 1.00 96.31 102 ARG A O 1
ATOM 848 N N . ALA A 1 103 ? 1.321 1.925 11.115 1.00 92.94 103 ALA A N 1
ATOM 849 C CA . ALA A 1 103 ? 2.171 1.006 11.881 1.00 92.94 103 ALA A CA 1
ATOM 850 C C . ALA A 1 103 ? 3.681 1.222 11.617 1.00 92.94 103 ALA A C 1
ATOM 852 O O . ALA A 1 103 ? 4.479 0.292 11.692 1.00 92.94 103 ALA A O 1
ATOM 853 N N . ASP A 1 104 ? 4.091 2.440 11.253 1.00 91.44 104 ASP A N 1
ATOM 854 C CA . ASP A 1 104 ? 5.505 2.842 11.187 1.00 91.44 104 ASP A CA 1
ATOM 855 C C . ASP A 1 104 ? 5.830 3.695 12.399 1.00 91.44 104 ASP A C 1
ATOM 857 O O . ASP A 1 104 ? 5.468 4.870 12.462 1.00 91.44 104 ASP A O 1
ATOM 861 N N . THR A 1 105 ? 6.503 3.066 13.349 1.00 87.94 105 THR A N 1
ATOM 862 C CA . THR A 1 105 ? 6.937 3.676 14.603 1.00 87.94 105 THR A CA 1
ATOM 863 C C . THR A 1 105 ? 8.384 4.173 14.535 1.00 87.94 105 THR A C 1
ATOM 865 O O . THR A 1 105 ? 8.917 4.644 15.532 1.00 87.94 105 THR A O 1
ATOM 868 N N . PHE A 1 106 ? 9.036 4.087 13.365 1.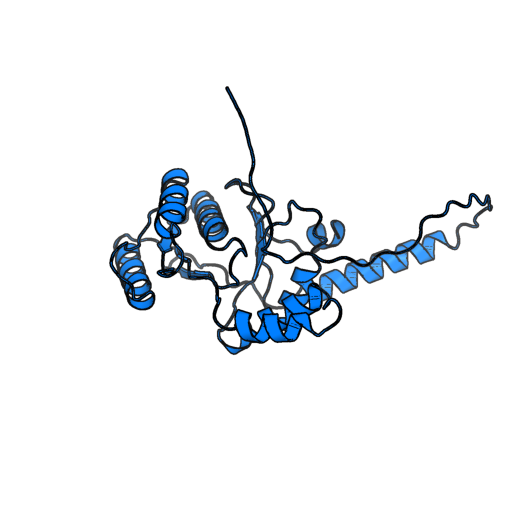00 84.62 106 PHE A N 1
ATOM 869 C CA . PHE A 1 106 ? 10.465 4.381 13.209 1.00 84.62 106 PHE A CA 1
ATOM 870 C C . PHE A 1 106 ? 10.735 5.715 12.511 1.00 84.62 106 PHE A C 1
ATOM 872 O O . PHE A 1 106 ? 11.671 6.426 12.872 1.00 84.62 106 PHE A O 1
ATOM 879 N N . ARG A 1 107 ? 9.965 6.057 11.474 1.00 85.81 107 ARG A N 1
ATOM 880 C CA . ARG A 1 107 ? 10.239 7.243 10.652 1.00 85.81 107 ARG A CA 1
ATOM 881 C C . ARG A 1 107 ? 9.627 8.505 11.270 1.00 85.81 107 ARG A C 1
ATOM 883 O O . ARG A 1 107 ? 8.411 8.613 11.412 1.00 85.81 107 ARG A O 1
ATOM 890 N N . ALA A 1 108 ? 10.461 9.505 11.550 1.00 84.81 108 ALA A N 1
ATOM 891 C CA . ALA A 1 108 ? 10.003 10.815 12.014 1.00 84.81 108 ALA A CA 1
ATOM 892 C C . ALA A 1 108 ? 9.026 11.463 11.009 1.00 84.81 108 ALA A C 1
ATOM 894 O O . ALA A 1 108 ? 9.230 11.397 9.796 1.00 84.81 108 ALA A O 1
ATOM 895 N N . GLY A 1 109 ? 7.936 12.053 11.511 1.00 87.81 109 GLY A N 1
ATOM 896 C CA . GLY A 1 109 ? 6.896 12.699 10.695 1.00 87.81 109 GLY A CA 1
ATOM 897 C C . GLY A 1 109 ? 6.013 11.741 9.880 1.00 87.81 109 GLY A C 1
ATOM 898 O O . GLY A 1 109 ? 5.095 12.179 9.190 1.00 87.81 109 GLY A O 1
ATOM 899 N N . ALA A 1 110 ? 6.241 10.426 9.960 1.00 88.31 110 ALA A N 1
ATOM 900 C CA . ALA A 1 110 ? 5.449 9.430 9.246 1.00 88.31 110 ALA A CA 1
ATOM 901 C C . ALA A 1 110 ? 3.986 9.383 9.697 1.00 88.31 110 ALA A C 1
ATOM 903 O O . ALA A 1 110 ? 3.095 9.138 8.880 1.00 88.31 110 ALA A O 1
ATOM 904 N N . PHE A 1 111 ? 3.756 9.606 10.992 1.00 93.44 111 PHE A N 1
ATOM 905 C CA . PHE A 1 111 ? 2.425 9.738 11.567 1.00 93.44 111 PHE A CA 1
ATOM 906 C C . PHE A 1 111 ? 1.702 10.953 10.979 1.00 93.44 111 PHE A C 1
ATOM 908 O O . PHE A 1 111 ? 0.623 10.809 10.404 1.00 93.44 111 PHE A O 1
ATOM 915 N N . ASP A 1 112 ? 2.324 12.134 11.063 1.00 95.81 112 ASP A N 1
ATOM 916 C CA . ASP A 1 112 ? 1.731 13.390 10.600 1.00 95.81 112 ASP A CA 1
ATOM 917 C C . ASP A 1 112 ? 1.470 13.370 9.095 1.00 95.81 112 ASP A C 1
ATOM 919 O O . ASP A 1 112 ? 0.420 13.831 8.650 1.00 95.81 112 ASP A O 1
ATOM 923 N N . GLN A 1 113 ? 2.368 12.757 8.315 1.00 94.88 113 GLN A N 1
ATOM 924 C CA . GLN A 1 113 ? 2.186 12.584 6.877 1.00 94.88 113 GLN A CA 1
ATOM 925 C C . GLN A 1 113 ? 0.917 11.780 6.558 1.00 94.88 113 GLN A C 1
ATOM 927 O O . GLN A 1 113 ? 0.089 12.234 5.765 1.00 94.88 113 GLN A O 1
ATOM 932 N N . LEU A 1 114 ? 0.737 10.597 7.165 1.00 96.38 114 LEU A N 1
ATOM 933 C CA . LEU A 1 114 ? -0.447 9.783 6.880 1.00 96.38 114 LEU A CA 1
ATOM 934 C C . LEU A 1 114 ? -1.721 10.443 7.423 1.00 96.38 114 LEU A C 1
ATOM 936 O O . LEU A 1 114 ? -2.737 10.444 6.731 1.00 96.38 114 LEU A O 1
ATOM 940 N N . LYS A 1 115 ? -1.662 11.071 8.604 1.00 97.62 115 LYS A N 1
ATOM 941 C CA . LYS A 1 115 ? -2.784 11.823 9.187 1.00 97.62 115 LYS A CA 1
ATOM 942 C C . LYS A 1 115 ? -3.220 12.985 8.295 1.00 97.62 115 LYS A C 1
ATOM 944 O O . LYS A 1 115 ? -4.418 13.166 8.067 1.00 97.62 115 LYS A O 1
ATOM 949 N N . HIS A 1 116 ? -2.272 13.757 7.768 1.00 97.38 116 HIS A N 1
ATOM 950 C CA . HIS A 1 116 ? -2.554 14.859 6.852 1.00 97.38 116 HIS A CA 1
ATOM 951 C C . HIS A 1 116 ? -3.213 14.350 5.563 1.00 97.38 116 HIS A C 1
ATOM 953 O O . HIS A 1 116 ? -4.273 14.842 5.170 1.00 97.38 116 HIS A O 1
ATOM 959 N N . ASN A 1 117 ? -2.640 13.309 4.953 1.00 96.62 117 ASN A N 1
ATOM 960 C CA . ASN A 1 117 ? -3.173 12.692 3.739 1.00 96.62 117 ASN A CA 1
ATOM 961 C C . ASN A 1 117 ? -4.593 12.137 3.942 1.00 96.62 117 ASN A C 1
ATOM 963 O O . ASN A 1 117 ? -5.479 12.391 3.125 1.00 96.62 117 ASN A O 1
ATOM 967 N N . ALA A 1 118 ? -4.827 11.431 5.050 1.00 97.69 118 ALA A N 1
ATOM 968 C CA . ALA A 1 118 ? -6.125 10.869 5.403 1.00 97.69 118 ALA A CA 1
ATOM 969 C C . ALA A 1 118 ? -7.179 11.962 5.637 1.00 97.69 118 ALA A C 1
ATOM 971 O O . ALA A 1 118 ? -8.289 11.872 5.115 1.00 97.69 118 ALA A O 1
ATOM 972 N N . THR A 1 119 ? -6.807 13.039 6.339 1.00 97.69 119 THR A N 1
ATOM 973 C CA . THR A 1 119 ? -7.679 14.204 6.566 1.00 97.69 119 THR A CA 1
ATOM 974 C C . THR A 1 119 ? -8.077 14.851 5.242 1.00 97.69 119 THR A C 1
ATOM 976 O O . THR A 1 119 ? -9.262 15.076 4.997 1.00 97.69 119 THR A O 1
ATOM 979 N N . LYS A 1 120 ? -7.110 15.082 4.343 1.00 96.62 120 LYS A N 1
ATOM 980 C CA . LYS A 1 120 ? -7.357 15.646 3.008 1.00 96.62 120 LYS A CA 1
ATOM 981 C C . LYS A 1 120 ? -8.293 14.764 2.175 1.00 96.62 120 LYS A C 1
ATOM 983 O O . LYS A 1 120 ? -9.157 15.283 1.473 1.00 96.62 120 LYS A O 1
ATOM 988 N N . ALA A 1 121 ? -8.149 13.443 2.278 1.00 96.56 121 ALA A N 1
ATOM 989 C CA . ALA A 1 121 ? -9.002 12.474 1.594 1.00 96.56 121 ALA A CA 1
ATOM 990 C C . ALA A 1 121 ? -10.341 12.200 2.310 1.00 96.56 121 ALA A C 1
ATOM 992 O O . ALA A 1 121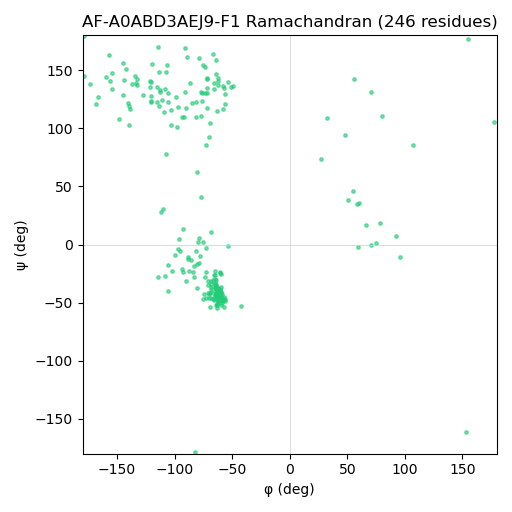 ? -11.176 11.487 1.762 1.00 96.56 121 ALA A O 1
ATOM 993 N N . LYS A 1 122 ? -10.567 12.754 3.512 1.00 97.69 122 LYS A N 1
ATOM 994 C CA . LYS A 1 122 ? -11.720 12.446 4.379 1.00 97.69 122 LYS A CA 1
ATOM 995 C C . LYS A 1 122 ? -11.848 10.942 4.666 1.00 97.69 122 LYS A C 1
ATOM 997 O O . LYS A 1 122 ? -12.931 10.369 4.555 1.00 97.69 122 LYS A O 1
ATOM 1002 N N . ILE A 1 123 ? -10.730 10.302 5.002 1.00 98.44 123 ILE A N 1
ATOM 1003 C CA . ILE A 1 123 ? -10.643 8.871 5.317 1.00 98.44 123 ILE A CA 1
ATOM 1004 C C . ILE A 1 123 ? -10.303 8.716 6.806 1.00 98.44 123 ILE A C 1
ATOM 1006 O O . ILE A 1 123 ? -9.366 9.372 7.270 1.00 98.44 123 ILE A O 1
ATOM 1010 N N . PRO A 1 124 ? -11.031 7.875 7.565 1.00 98.31 124 PRO A N 1
ATOM 1011 C CA . PRO A 1 124 ? -10.703 7.575 8.953 1.00 98.31 124 PRO A CA 1
ATOM 1012 C C . PRO A 1 124 ? -9.256 7.104 9.117 1.00 98.31 124 PRO A C 1
ATOM 1014 O O . PRO A 1 124 ? -8.736 6.335 8.306 1.00 98.31 124 PRO A O 1
ATOM 1017 N N . PHE A 1 125 ? -8.613 7.567 10.184 1.00 98.12 125 PHE A N 1
ATOM 1018 C CA . PHE A 1 125 ? -7.200 7.330 10.452 1.00 98.12 125 PHE A CA 1
ATOM 1019 C C . PHE A 1 125 ? -6.979 6.910 11.906 1.00 98.12 125 PHE A C 1
ATOM 1021 O O . PHE A 1 125 ? -7.570 7.484 12.822 1.00 98.12 125 PHE A O 1
ATOM 1028 N N . TYR A 1 126 ? -6.101 5.932 12.108 1.00 98.00 126 TYR A N 1
ATOM 1029 C CA . TYR A 1 126 ? -5.631 5.490 13.413 1.00 98.00 126 TYR A CA 1
ATOM 1030 C C . TYR A 1 126 ? -4.102 5.365 13.425 1.00 98.00 126 TYR A C 1
ATOM 1032 O O . TYR A 1 126 ? -3.479 4.911 12.465 1.00 98.00 126 TYR A O 1
ATOM 1040 N N . GLY A 1 127 ? -3.502 5.739 14.546 1.00 94.94 127 GLY A N 1
ATOM 1041 C CA . GLY A 1 127 ? -2.090 5.560 14.855 1.00 94.94 127 GLY A CA 1
ATOM 1042 C C . GLY A 1 127 ? -1.806 6.098 16.256 1.00 94.94 127 GLY A C 1
ATOM 1043 O O . GLY A 1 127 ? -2.692 6.685 16.881 1.00 94.94 127 GLY A O 1
ATOM 1044 N N . SER A 1 128 ? -0.555 6.009 16.700 1.00 92.94 128 SER A N 1
ATOM 1045 C CA . SER A 1 128 ? -0.121 6.568 17.983 1.00 92.94 128 SER A CA 1
ATOM 1046 C C . SER A 1 128 ? 1.198 7.332 17.858 1.00 92.94 128 SER A C 1
ATOM 1048 O O . SER A 1 128 ? 2.063 6.937 17.080 1.00 92.94 128 SER A O 1
ATOM 1050 N N . TYR A 1 129 ? 1.343 8.418 18.627 1.00 89.62 129 TYR A N 1
ATOM 1051 C CA . TYR A 1 129 ? 2.626 9.114 18.811 1.00 89.62 129 TYR A CA 1
ATOM 1052 C C . TYR A 1 129 ? 3.490 8.469 19.901 1.00 89.62 129 TYR A C 1
ATOM 1054 O O . TYR A 1 129 ? 4.698 8.676 19.920 1.00 89.62 129 TYR A O 1
ATOM 1062 N N . THR A 1 130 ? 2.870 7.752 20.840 1.00 92.00 130 THR A N 1
ATOM 1063 C CA . THR A 1 130 ? 3.527 7.257 22.059 1.00 92.00 130 THR A CA 1
ATOM 1064 C C . THR A 1 130 ? 3.745 5.754 22.045 1.00 92.00 130 THR A C 1
ATOM 1066 O O . THR A 1 130 ? 4.671 5.268 22.687 1.00 92.00 130 THR A O 1
ATOM 1069 N N . GLU A 1 131 ? 2.905 5.011 21.325 1.00 93.81 131 GLU A N 1
ATOM 1070 C CA . GLU A 1 131 ? 3.072 3.570 21.185 1.00 93.81 131 GLU A CA 1
ATOM 1071 C C . GLU A 1 131 ? 4.190 3.280 20.182 1.00 93.81 131 GLU A C 1
ATOM 1073 O O . GLU A 1 131 ? 4.225 3.836 19.084 1.00 93.81 131 GLU A O 1
ATOM 1078 N N . SER A 1 132 ? 5.106 2.402 20.578 1.00 90.12 132 SER A N 1
ATOM 1079 C CA . SER A 1 132 ? 6.287 2.043 19.793 1.00 90.12 132 SER A CA 1
ATOM 1080 C C . SER A 1 132 ? 6.166 0.659 19.155 1.00 90.12 132 SER A C 1
ATOM 1082 O O . SER A 1 132 ? 6.872 0.383 18.180 1.00 90.12 132 SER A O 1
ATOM 1084 N N . ASP A 1 133 ? 5.244 -0.181 19.642 1.00 87.69 133 ASP A N 1
ATOM 1085 C CA . ASP A 1 133 ? 4.968 -1.497 19.073 1.00 87.69 133 ASP A CA 1
ATOM 1086 C C . ASP A 1 133 ? 4.035 -1.400 17.844 1.00 87.69 133 ASP A C 1
ATOM 1088 O O . ASP A 1 133 ? 2.832 -1.138 17.982 1.00 87.69 133 ASP A O 1
ATOM 1092 N N . PRO A 1 134 ? 4.540 -1.657 16.619 1.00 89.06 134 PRO A N 1
ATOM 1093 C CA . PRO A 1 134 ? 3.728 -1.594 15.408 1.00 89.06 134 PRO A CA 1
ATOM 1094 C C . PRO A 1 134 ? 2.633 -2.669 15.360 1.00 89.06 134 PRO A C 1
ATOM 1096 O O . PRO A 1 134 ? 1.612 -2.455 14.704 1.00 89.06 134 PRO A O 1
ATOM 1099 N N . VAL A 1 135 ? 2.816 -3.813 16.032 1.00 89.75 135 VAL A N 1
ATOM 1100 C CA . VAL A 1 135 ? 1.815 -4.890 16.070 1.00 89.75 135 VAL A CA 1
ATOM 1101 C C . VAL A 1 135 ? 0.619 -4.444 16.894 1.00 89.75 135 VAL A C 1
ATOM 1103 O O . VAL A 1 135 ? -0.515 -4.561 16.431 1.00 89.75 135 VAL A O 1
ATOM 1106 N N . LYS A 1 136 ? 0.866 -3.861 18.069 1.00 92.31 136 LYS A N 1
ATOM 1107 C CA . LYS A 1 136 ? -0.188 -3.323 18.929 1.00 92.31 136 LYS A CA 1
ATOM 1108 C C . LYS A 1 136 ? -1.004 -2.239 18.222 1.00 92.31 136 LYS A C 1
ATOM 1110 O O . LYS A 1 136 ? -2.228 -2.333 18.179 1.00 92.31 136 LYS A O 1
ATOM 1115 N N . ILE A 1 137 ? -0.342 -1.286 17.559 1.00 93.00 137 ILE A N 1
ATOM 1116 C CA . ILE A 1 137 ? -1.025 -0.239 16.777 1.00 93.00 137 ILE A CA 1
ATOM 1117 C C . ILE A 1 137 ? -1.863 -0.846 15.640 1.00 93.00 137 ILE A C 1
ATOM 1119 O O . ILE A 1 137 ? -2.995 -0.423 15.399 1.00 93.00 137 ILE A O 1
ATOM 1123 N N . ALA A 1 138 ? -1.334 -1.849 14.933 1.00 91.88 138 ALA A N 1
ATOM 1124 C CA . ALA A 1 138 ? -2.067 -2.520 13.865 1.00 91.88 138 ALA A CA 1
ATOM 1125 C C . ALA A 1 138 ? -3.326 -3.236 14.386 1.00 91.88 138 ALA A C 1
ATOM 1127 O O . ALA A 1 138 ? -4.395 -3.096 13.790 1.00 91.88 138 ALA A O 1
ATOM 1128 N N . VAL A 1 139 ? -3.211 -3.973 15.495 1.00 93.44 139 VAL A N 1
ATOM 1129 C CA . VAL A 1 139 ? -4.322 -4.713 16.112 1.00 93.44 139 VAL A CA 1
ATOM 1130 C C . VAL A 1 139 ? -5.405 -3.757 16.610 1.00 93.44 139 VAL A C 1
ATOM 1132 O O . VAL A 1 139 ? -6.558 -3.895 16.203 1.00 93.44 139 VAL A O 1
ATOM 1135 N N . GLU A 1 140 ? -5.043 -2.745 17.401 1.00 96.69 140 GLU A N 1
ATOM 1136 C CA . GLU A 1 140 ? -5.998 -1.768 17.938 1.00 96.69 140 GLU A CA 1
ATOM 1137 C C . GLU A 1 140 ? -6.718 -0.996 16.822 1.00 96.69 140 GLU A C 1
ATOM 1139 O O . GLU A 1 140 ? -7.940 -0.817 16.863 1.00 96.69 140 GLU A O 1
ATOM 1144 N N . GLY A 1 141 ? -5.987 -0.594 15.776 1.00 95.50 141 GLY A N 1
ATOM 1145 C CA . GLY A 1 141 ? -6.565 0.068 14.609 1.00 95.50 141 GLY A CA 1
ATOM 1146 C C . GLY A 1 141 ? -7.551 -0.824 13.853 1.00 95.50 141 GLY A C 1
ATOM 1147 O O . GLY A 1 141 ? -8.641 -0.380 13.488 1.00 95.50 141 GLY A O 1
ATOM 1148 N N . VAL A 1 142 ? -7.210 -2.101 13.652 1.00 93.56 142 VAL A N 1
ATOM 1149 C CA . VAL A 1 142 ? -8.107 -3.072 13.009 1.00 93.56 142 VAL A CA 1
ATOM 1150 C C . VAL A 1 142 ? -9.369 -3.296 13.838 1.00 93.56 142 VAL A C 1
ATOM 1152 O O . VAL A 1 142 ? -10.469 -3.316 13.284 1.00 93.56 142 VAL A O 1
ATOM 1155 N N . GLU A 1 143 ? -9.240 -3.471 15.152 1.00 96.25 143 GLU A N 1
ATOM 1156 C CA . GLU A 1 143 ? -10.381 -3.676 16.046 1.00 96.25 143 GLU A CA 1
ATOM 1157 C C . GLU A 1 143 ? -11.315 -2.470 16.069 1.00 96.25 143 GLU A C 1
ATOM 1159 O O . GLU A 1 143 ? -12.535 -2.630 15.964 1.00 96.25 143 GLU A O 1
ATOM 1164 N N . ARG A 1 144 ? -10.751 -1.262 16.149 1.00 97.50 144 ARG A N 1
ATOM 1165 C CA . ARG A 1 144 ? -11.510 -0.015 16.078 1.00 97.50 144 ARG A CA 1
ATOM 1166 C C . ARG A 1 144 ? -12.316 0.072 14.784 1.00 97.50 144 ARG A C 1
ATOM 1168 O O . ARG A 1 144 ? -13.531 0.241 14.833 1.00 97.50 144 ARG A O 1
ATOM 1175 N N . PHE A 1 145 ? -11.671 -0.097 13.632 1.00 97.12 145 PHE A N 1
ATOM 1176 C CA . PHE A 1 145 ? -12.346 0.079 12.345 1.00 97.12 145 PHE A CA 1
ATOM 1177 C C . PHE A 1 145 ? -13.315 -1.052 11.996 1.00 97.12 145 PHE A C 1
ATOM 1179 O O . PHE A 1 145 ? -14.291 -0.822 11.284 1.00 97.12 145 PHE A O 1
ATOM 1186 N N . LYS A 1 146 ?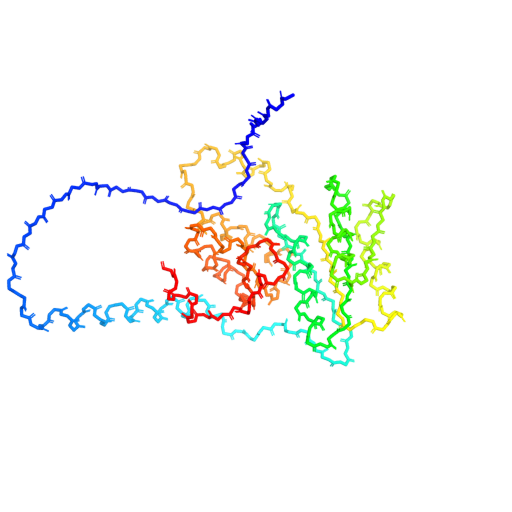 -13.133 -2.251 12.562 1.00 93.81 146 LYS A N 1
ATOM 1187 C CA . LYS A 1 146 ? -14.176 -3.285 12.536 1.00 93.81 146 LYS A CA 1
ATOM 1188 C C . LYS A 1 146 ? -15.433 -2.842 13.291 1.00 93.81 146 LYS A C 1
ATOM 1190 O O . LYS A 1 146 ? -16.527 -3.013 12.763 1.00 93.81 146 LYS A O 1
ATOM 1195 N N . LYS A 1 147 ? -15.296 -2.245 14.483 1.00 96.94 147 LYS A N 1
ATOM 1196 C CA .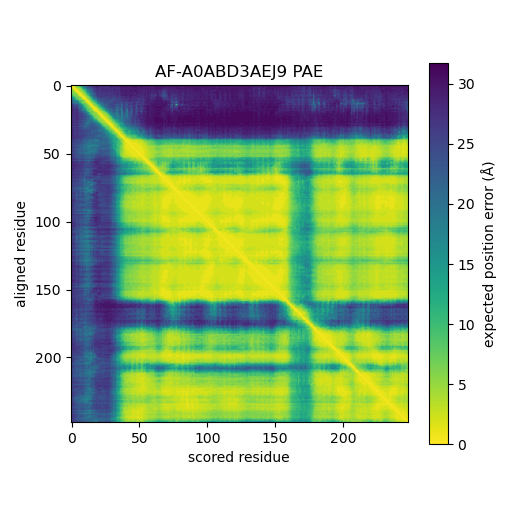 LYS A 1 147 ? -16.434 -1.715 15.266 1.00 96.94 147 LYS A CA 1
ATOM 1197 C C . LYS A 1 147 ? -17.125 -0.541 14.562 1.00 96.94 147 LYS A C 1
ATOM 1199 O O . LYS A 1 147 ? -18.341 -0.413 14.636 1.00 96.94 147 LYS A O 1
ATOM 1204 N N . GLU A 1 148 ? -16.364 0.273 13.833 1.00 96.25 148 GLU A N 1
ATOM 1205 C CA . GLU A 1 148 ? -16.880 1.379 13.010 1.00 96.25 148 GLU A CA 1
ATOM 1206 C C . GLU A 1 148 ? -17.474 0.916 11.657 1.00 96.25 148 GLU A C 1
ATOM 1208 O O . GLU A 1 148 ? -17.901 1.739 10.847 1.00 96.25 148 GLU A O 1
ATOM 1213 N N . ASN A 1 149 ? -17.568 -0.399 11.411 1.00 95.00 149 ASN A N 1
ATOM 1214 C CA . ASN A 1 149 ? -18.103 -0.998 10.182 1.00 95.00 149 ASN A CA 1
ATOM 1215 C C . ASN A 1 149 ? -17.359 -0.575 8.898 1.00 95.00 149 ASN A C 1
ATOM 1217 O O . ASN A 1 149 ? -17.970 -0.440 7.831 1.00 95.00 149 ASN A O 1
ATOM 1221 N N . CYS A 1 150 ? -16.041 -0.378 8.982 1.00 94.44 150 CYS A N 1
ATOM 1222 C CA . CYS A 1 150 ? -15.186 -0.248 7.806 1.00 94.44 150 CYS A CA 1
ATOM 1223 C C . CYS A 1 150 ? -15.039 -1.608 7.108 1.00 94.44 150 CYS A C 1
ATOM 1225 O O . CYS A 1 150 ? -14.797 -2.644 7.739 1.00 94.44 150 CYS A O 1
ATOM 1227 N N . ASP A 1 151 ? -15.161 -1.611 5.783 1.00 93.69 151 ASP A N 1
ATOM 1228 C CA . ASP A 1 151 ? -15.072 -2.818 4.952 1.00 93.69 151 ASP A CA 1
ATOM 1229 C C . ASP A 1 151 ? -13.689 -2.992 4.297 1.00 93.69 151 ASP A C 1
ATOM 1231 O O . ASP A 1 151 ? -13.382 -4.073 3.785 1.00 93.69 151 ASP A O 1
ATOM 1235 N N . LEU A 1 152 ? -12.821 -1.978 4.393 1.00 94.81 152 LEU A N 1
ATOM 1236 C CA . LEU A 1 152 ? -11.435 -2.006 3.933 1.00 94.81 152 LEU A CA 1
ATOM 1237 C C . LEU A 1 152 ? -10.509 -1.312 4.944 1.00 94.81 152 LEU A C 1
ATOM 1239 O O . LEU A 1 152 ? -10.609 -0.113 5.170 1.00 94.81 152 LEU A O 1
ATOM 1243 N N . ILE A 1 153 ? -9.576 -2.049 5.539 1.00 95.69 153 ILE A N 1
ATOM 1244 C CA . ILE A 1 153 ? -8.606 -1.518 6.506 1.00 95.69 153 ILE A CA 1
ATOM 1245 C C . ILE A 1 153 ? -7.210 -1.642 5.906 1.00 95.69 153 ILE A C 1
ATOM 1247 O O . ILE A 1 153 ? -6.779 -2.737 5.546 1.00 95.69 153 ILE A O 1
ATOM 1251 N N . ILE A 1 154 ? -6.509 -0.517 5.790 1.00 97.00 154 ILE A N 1
ATOM 1252 C CA . ILE A 1 154 ? -5.208 -0.418 5.130 1.00 97.00 154 ILE A CA 1
ATOM 1253 C C . ILE A 1 154 ? -4.150 -0.079 6.173 1.00 97.00 154 ILE A C 1
ATOM 1255 O O . ILE A 1 154 ? -4.219 0.967 6.815 1.00 97.00 154 ILE A O 1
ATOM 1259 N N . ILE A 1 155 ? -3.168 -0.960 6.329 1.00 95.00 155 ILE A N 1
ATOM 1260 C CA . ILE A 1 155 ? -2.079 -0.820 7.294 1.00 95.00 155 ILE A CA 1
ATOM 1261 C C . ILE A 1 155 ? -0.816 -0.379 6.550 1.00 95.00 155 ILE A C 1
ATOM 1263 O O . ILE A 1 155 ? -0.283 -1.120 5.723 1.00 95.00 155 ILE A O 1
ATOM 1267 N N . ASP A 1 156 ? -0.334 0.821 6.865 1.00 94.56 156 ASP A N 1
ATOM 1268 C CA . ASP A 1 156 ? 0.907 1.390 6.338 1.00 94.56 156 ASP A CA 1
ATOM 1269 C C . ASP A 1 156 ? 2.068 1.079 7.291 1.00 94.56 156 ASP A C 1
ATOM 1271 O O . ASP A 1 156 ? 2.139 1.645 8.390 1.00 94.56 156 ASP A O 1
ATOM 1275 N N . THR A 1 157 ? 2.983 0.197 6.883 1.00 90.44 157 THR A N 1
ATOM 1276 C CA . THR A 1 157 ? 4.143 -0.202 7.696 1.00 90.44 157 THR A CA 1
ATOM 1277 C C . THR A 1 157 ? 5.364 0.681 7.439 1.00 90.44 157 THR A C 1
ATOM 1279 O O . THR A 1 157 ? 5.434 1.444 6.467 1.00 90.44 157 THR A O 1
ATOM 1282 N N . SER A 1 158 ? 6.385 0.548 8.285 1.00 86.44 158 SER A N 1
ATOM 1283 C CA . SER A 1 158 ? 7.705 1.116 8.005 1.00 86.44 158 SER A CA 1
ATOM 1284 C C . SER A 1 158 ? 8.346 0.466 6.772 1.00 86.44 158 SER A C 1
ATOM 1286 O O . SER A 1 158 ? 7.962 -0.623 6.327 1.00 86.44 158 SER A O 1
ATOM 1288 N N . GLY A 1 159 ? 9.313 1.161 6.167 1.00 77.62 159 GLY A N 1
ATOM 1289 C CA . GLY A 1 159 ? 10.204 0.539 5.188 1.00 77.62 159 GLY A CA 1
ATOM 1290 C C . GLY A 1 159 ? 11.184 -0.410 5.866 1.00 77.62 159 GLY A C 1
ATOM 1291 O O . GLY A 1 159 ? 11.677 -0.110 6.951 1.00 77.62 159 GLY A O 1
ATOM 1292 N N . ARG A 1 160 ? 11.494 -1.549 5.237 1.00 69.31 160 ARG A N 1
ATOM 1293 C CA . ARG A 1 160 ? 12.586 -2.399 5.730 1.00 69.31 160 ARG A CA 1
ATOM 1294 C C . ARG A 1 160 ? 13.928 -1.695 5.495 1.00 69.31 160 ARG A C 1
ATOM 1296 O O . ARG A 1 160 ? 14.406 -1.693 4.375 1.00 69.31 160 ARG A O 1
ATOM 1303 N N . HIS A 1 161 ? 14.520 -1.154 6.561 1.00 52.75 161 HIS A N 1
ATOM 1304 C CA . HIS A 1 161 ? 15.863 -0.546 6.574 1.00 52.75 161 HIS A CA 1
ATOM 1305 C C . HIS A 1 161 ? 16.966 -1.557 6.983 1.00 52.75 161 HIS A C 1
ATOM 1307 O O . HIS A 1 161 ? 18.139 -1.401 6.660 1.00 52.75 161 HIS A O 1
ATOM 1313 N N . LYS A 1 162 ? 16.638 -2.633 7.716 1.00 41.56 162 LYS A N 1
ATOM 1314 C CA . LYS A 1 162 ? 17.652 -3.449 8.429 1.00 41.56 162 LYS A CA 1
ATOM 1315 C C . LYS A 1 162 ? 18.466 -4.446 7.588 1.00 41.56 162 LYS A C 1
ATOM 1317 O O . LYS A 1 162 ? 19.451 -4.964 8.094 1.00 41.56 162 LYS A O 1
ATOM 1322 N N . GLN A 1 163 ? 18.113 -4.694 6.328 1.00 47.47 163 GLN A N 1
ATOM 1323 C CA . GLN A 1 163 ? 18.970 -5.453 5.397 1.00 47.47 163 GLN A CA 1
ATOM 1324 C C . GLN A 1 163 ? 19.798 -4.537 4.489 1.00 47.47 163 GLN A C 1
ATOM 1326 O O . GLN A 1 163 ? 20.628 -5.018 3.725 1.00 47.47 163 GLN A O 1
ATOM 1331 N N . GLU A 1 164 ? 19.593 -3.222 4.577 1.00 51.53 164 GLU A N 1
ATOM 1332 C CA . GLU A 1 164 ? 20.221 -2.268 3.675 1.00 51.53 164 GLU A CA 1
ATOM 1333 C C . GLU A 1 164 ? 21.703 -2.071 4.009 1.00 51.53 164 GLU A C 1
ATOM 1335 O O . GLU A 1 164 ? 22.503 -2.126 3.093 1.00 51.53 164 GLU A O 1
ATOM 1340 N N . ALA A 1 165 ? 22.129 -1.953 5.272 1.00 48.56 165 ALA A N 1
ATOM 1341 C CA . ALA A 1 165 ? 23.540 -1.657 5.580 1.00 48.56 165 ALA A CA 1
ATOM 1342 C C . ALA A 1 165 ? 24.524 -2.706 5.015 1.00 48.56 165 ALA A C 1
ATOM 1344 O O . ALA A 1 165 ? 25.469 -2.360 4.313 1.00 48.56 165 ALA A O 1
ATOM 1345 N N . THR A 1 166 ? 24.254 -3.995 5.235 1.00 46.41 166 THR A N 1
ATOM 1346 C CA . THR A 1 166 ? 25.112 -5.094 4.758 1.00 46.41 166 THR A CA 1
ATOM 1347 C C . THR A 1 166 ? 25.004 -5.317 3.246 1.00 46.41 166 THR A C 1
ATOM 1349 O O . THR A 1 166 ? 25.949 -5.798 2.624 1.00 46.41 166 THR A O 1
ATOM 1352 N N . LEU A 1 167 ? 23.859 -4.984 2.636 1.00 44.47 167 LEU A N 1
ATOM 1353 C CA . LEU A 1 167 ? 23.655 -5.074 1.189 1.00 44.47 167 LEU A CA 1
ATOM 1354 C C . LEU A 1 167 ? 24.268 -3.867 0.458 1.00 44.47 167 LEU A C 1
ATOM 1356 O O . LEU A 1 167 ? 24.858 -4.053 -0.596 1.00 44.47 167 LEU A O 1
ATOM 1360 N N . PHE A 1 168 ? 24.200 -2.659 1.027 1.00 44.66 168 PHE A N 1
ATOM 1361 C CA . PHE A 1 168 ? 24.826 -1.440 0.500 1.00 44.66 168 PHE A CA 1
ATOM 1362 C C . PHE A 1 168 ? 26.353 -1.491 0.585 1.00 44.66 168 PHE A C 1
ATOM 1364 O O . PHE A 1 168 ? 27.011 -1.027 -0.343 1.00 44.66 168 PHE A O 1
ATOM 1371 N N . GLU A 1 169 ? 26.924 -2.083 1.641 1.00 44.72 169 GLU A N 1
ATOM 1372 C CA . GLU A 1 169 ? 28.365 -2.367 1.686 1.00 44.72 169 GLU A CA 1
ATOM 1373 C C . GLU A 1 169 ? 28.773 -3.353 0.588 1.00 44.72 169 GLU A C 1
AT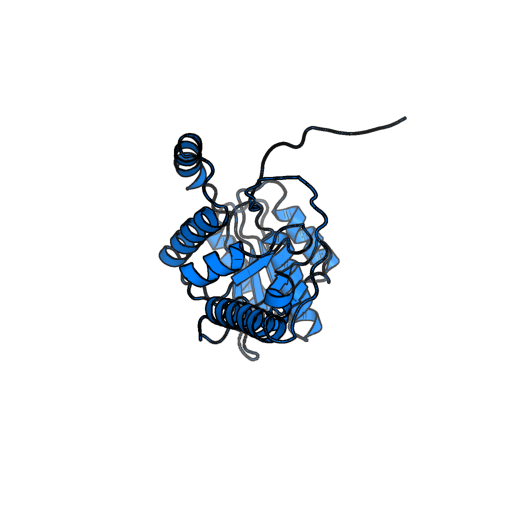OM 1375 O O . GLU A 1 169 ? 29.710 -3.081 -0.156 1.00 44.72 169 GLU A O 1
ATOM 1380 N N . LYS A 1 170 ? 28.001 -4.429 0.378 1.00 37.12 170 LYS A N 1
ATOM 1381 C CA . LYS A 1 170 ? 28.228 -5.356 -0.743 1.00 37.12 170 LYS A CA 1
ATOM 1382 C C . LYS A 1 170 ? 27.979 -4.721 -2.116 1.00 37.12 170 LYS A C 1
ATOM 1384 O O . LYS A 1 170 ? 28.620 -5.107 -3.079 1.00 37.12 170 LYS A O 1
ATOM 1389 N N . MET A 1 171 ? 27.075 -3.750 -2.238 1.00 39.69 171 MET A N 1
ATOM 1390 C CA . MET A 1 171 ? 26.789 -3.051 -3.499 1.00 39.69 171 MET A CA 1
ATOM 1391 C C . MET A 1 171 ? 27.827 -1.974 -3.851 1.00 39.69 171 MET A C 1
ATOM 1393 O O . MET A 1 171 ? 27.859 -1.543 -5.002 1.00 39.69 171 MET A O 1
ATOM 1397 N N . ARG A 1 172 ? 28.673 -1.541 -2.904 1.00 43.12 172 ARG A N 1
ATOM 1398 C CA . ARG A 1 172 ? 29.775 -0.595 -3.164 1.00 43.12 172 ARG A CA 1
ATOM 1399 C C . ARG A 1 172 ? 30.921 -1.218 -3.965 1.00 43.12 172 ARG A C 1
ATOM 1401 O O . ARG A 1 172 ? 31.527 -0.510 -4.763 1.00 43.12 172 ARG A O 1
ATOM 1408 N N . ASP A 1 173 ? 31.154 -2.519 -3.798 1.00 44.19 173 ASP A N 1
ATOM 1409 C CA . ASP A 1 173 ? 32.272 -3.242 -4.424 1.00 44.19 173 ASP A CA 1
ATOM 1410 C C . ASP A 1 173 ? 31.911 -3.946 -5.746 1.00 44.19 173 ASP A C 1
ATOM 1412 O O . ASP A 1 173 ? 32.788 -4.475 -6.427 1.00 44.19 173 ASP A O 1
ATOM 1416 N N . PHE A 1 174 ? 30.636 -3.943 -6.154 1.00 39.19 174 PHE A N 1
ATOM 1417 C CA . PHE A 1 174 ? 30.182 -4.592 -7.390 1.00 39.19 174 PHE A CA 1
ATOM 1418 C C . PHE A 1 174 ? 29.811 -3.559 -8.467 1.00 39.19 174 PHE A C 1
ATOM 1420 O O . PHE A 1 174 ? 29.085 -2.600 -8.186 1.00 39.19 174 PHE A O 1
ATOM 1427 N N . PRO A 1 175 ? 30.256 -3.731 -9.727 1.00 37.03 175 PRO A N 1
ATOM 1428 C CA . PRO A 1 175 ? 29.991 -2.768 -10.787 1.00 37.03 175 PRO A CA 1
ATOM 1429 C C . PRO A 1 175 ? 28.485 -2.686 -11.048 1.00 37.03 175 PRO A C 1
ATOM 1431 O O . PRO A 1 175 ? 27.879 -3.661 -11.479 1.00 37.03 175 PRO A O 1
ATOM 1434 N N . LYS A 1 176 ? 27.902 -1.511 -10.759 1.00 45.00 176 LYS A N 1
ATOM 1435 C CA . LYS A 1 176 ? 26.569 -1.032 -11.175 1.00 45.00 176 LYS A CA 1
ATOM 1436 C C . LYS A 1 176 ? 25.577 -2.168 -11.440 1.00 45.00 176 LYS A C 1
ATOM 1438 O O . LYS A 1 176 ? 25.249 -2.444 -12.595 1.00 45.00 176 LYS A O 1
ATOM 1443 N N . GLN A 1 177 ? 25.091 -2.814 -10.377 1.00 45.34 177 GLN A N 1
ATOM 1444 C CA . GLN A 1 177 ? 24.009 -3.779 -10.530 1.00 45.34 177 GLN A CA 1
ATOM 1445 C C . GLN A 1 177 ? 22.862 -3.149 -11.310 1.00 45.34 177 GLN A C 1
ATOM 1447 O O . GLN A 1 177 ? 22.444 -2.009 -11.075 1.00 45.34 177 GLN A O 1
ATOM 1452 N N . CYS A 1 178 ? 22.362 -3.932 -12.251 1.00 51.97 178 CYS A N 1
ATOM 1453 C CA . CYS A 1 178 ? 21.234 -3.551 -13.046 1.00 51.97 178 CYS A CA 1
ATOM 1454 C C . CYS A 1 178 ? 20.050 -3.224 -12.119 1.00 51.97 178 CYS A C 1
ATOM 1456 O O . CYS A 1 178 ? 19.740 -4.040 -11.259 1.00 51.97 178 CYS A O 1
ATOM 1458 N N . ILE A 1 179 ? 19.358 -2.087 -12.242 1.00 54.66 179 ILE A N 1
ATOM 1459 C CA . ILE A 1 179 ? 18.240 -1.740 -11.342 1.00 54.66 179 ILE A CA 1
ATOM 1460 C C . ILE A 1 179 ? 17.122 -2.792 -11.394 1.00 54.66 179 ILE A C 1
ATOM 1462 O O . ILE A 1 179 ? 16.442 -3.011 -10.395 1.00 54.66 179 ILE A O 1
ATOM 1466 N N . GLY A 1 180 ? 17.003 -3.526 -12.506 1.00 60.34 180 GLY A N 1
ATOM 1467 C CA . GLY A 1 180 ? 16.162 -4.721 -12.583 1.00 60.34 180 GLY A CA 1
ATOM 1468 C C . GLY A 1 180 ? 16.623 -5.877 -11.681 1.00 60.34 180 GLY A C 1
ATOM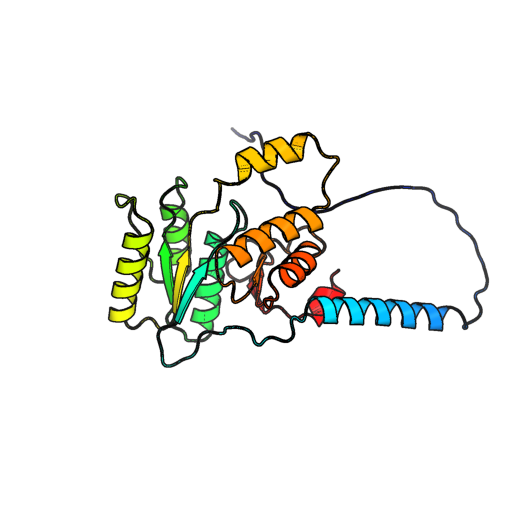 1469 O O . GLY A 1 180 ? 15.776 -6.568 -11.121 1.00 60.34 180 GLY A O 1
ATOM 1470 N N . GLN A 1 181 ? 17.928 -6.077 -11.493 1.00 65.94 181 GLN A N 1
ATOM 1471 C CA . GLN A 1 181 ? 18.478 -7.143 -10.648 1.00 65.94 181 GLN A CA 1
ATOM 1472 C C . GLN A 1 181 ? 18.276 -6.840 -9.161 1.00 65.94 181 GLN A C 1
ATOM 1474 O O . GLN A 1 181 ? 17.754 -7.674 -8.428 1.00 65.94 181 GLN A O 1
ATOM 1479 N N . ALA A 1 182 ? 18.576 -5.609 -8.737 1.00 70.50 182 ALA A N 1
ATOM 1480 C CA . ALA A 1 182 ? 18.340 -5.184 -7.358 1.00 70.50 182 ALA A CA 1
ATOM 1481 C C . ALA A 1 182 ? 16.852 -5.287 -6.974 1.00 70.50 182 ALA A C 1
ATOM 1483 O O . ALA A 1 182 ? 16.519 -5.767 -5.890 1.00 70.50 182 ALA A O 1
ATOM 1484 N N . ALA A 1 183 ? 15.950 -4.900 -7.885 1.00 72.44 183 ALA A N 1
ATOM 1485 C CA . ALA A 1 183 ? 14.510 -5.036 -7.680 1.00 72.44 183 ALA A CA 1
ATOM 1486 C C . ALA A 1 183 ? 14.068 -6.505 -7.556 1.00 72.44 183 ALA A C 1
ATOM 1488 O O . ALA A 1 183 ? 13.192 -6.809 -6.744 1.00 72.44 183 ALA A O 1
ATOM 1489 N N . PHE A 1 184 ? 14.670 -7.417 -8.330 1.00 80.56 184 PHE A N 1
ATOM 1490 C CA . PHE A 1 184 ? 14.394 -8.852 -8.244 1.00 80.56 184 PHE A CA 1
ATOM 1491 C C . PHE A 1 184 ? 14.792 -9.412 -6.873 1.00 80.56 184 PHE A C 1
ATOM 1493 O O . PHE A 1 184 ? 13.956 -10.011 -6.195 1.00 80.56 184 PHE A O 1
ATOM 1500 N N . ASP A 1 185 ? 16.028 -9.162 -6.437 1.00 77.62 185 ASP A N 1
ATOM 1501 C CA . ASP A 1 185 ? 16.570 -9.702 -5.185 1.00 77.62 185 ASP A CA 1
ATOM 1502 C C . ASP A 1 185 ? 15.772 -9.195 -3.970 1.00 77.62 185 ASP A C 1
ATOM 1504 O O . ASP A 1 185 ? 15.405 -9.956 -3.071 1.00 77.62 185 ASP A O 1
ATOM 1508 N N . GLN A 1 186 ? 15.408 -7.909 -3.976 1.00 76.56 186 GLN A N 1
ATOM 1509 C CA . GLN A 1 186 ? 14.569 -7.301 -2.940 1.00 76.56 186 GLN A CA 1
ATOM 1510 C C . GLN A 1 186 ? 13.170 -7.923 -2.908 1.00 76.56 186 GLN A C 1
ATOM 1512 O O . GLN A 1 186 ? 12.668 -8.301 -1.846 1.00 76.56 186 GLN A O 1
ATOM 1517 N N . ALA A 1 187 ? 12.529 -8.053 -4.070 1.00 78.56 187 ALA A N 1
ATOM 1518 C CA . ALA A 1 187 ? 11.202 -8.642 -4.181 1.00 78.56 187 ALA A CA 1
ATOM 1519 C C . ALA A 1 187 ? 11.191 -10.122 -3.760 1.00 78.56 187 ALA A C 1
ATOM 1521 O O . ALA A 1 187 ? 10.253 -10.569 -3.092 1.00 78.56 187 ALA A O 1
ATOM 1522 N N . GLN A 1 188 ? 12.253 -10.863 -4.080 1.00 81.38 188 GLN A N 1
ATOM 1523 C CA . GLN A 1 188 ? 12.442 -12.246 -3.655 1.00 81.38 188 GLN A CA 1
ATOM 1524 C C . GLN A 1 188 ? 12.584 -12.348 -2.129 1.00 81.38 188 GLN A C 1
ATOM 1526 O O . GLN A 1 188 ? 11.896 -13.163 -1.510 1.00 81.38 188 GLN A O 1
ATOM 1531 N N . ALA A 1 189 ? 13.380 -11.478 -1.501 1.00 76.75 189 ALA A N 1
ATOM 1532 C CA . ALA A 1 189 ? 13.524 -11.434 -0.044 1.00 76.75 189 ALA A CA 1
ATOM 1533 C C . ALA A 1 189 ? 12.191 -11.131 0.672 1.00 76.75 189 ALA A C 1
ATOM 1535 O O . ALA A 1 189 ? 11.867 -11.744 1.698 1.00 76.75 189 ALA A O 1
ATOM 1536 N N . PHE A 1 190 ? 11.371 -10.230 0.114 1.00 74.44 190 PHE A N 1
ATOM 1537 C CA . PHE A 1 190 ? 10.017 -9.977 0.620 1.00 74.44 190 PHE A CA 1
ATOM 1538 C C . PHE A 1 190 ? 9.109 -11.194 0.465 1.00 74.44 190 PHE A C 1
ATOM 1540 O O . PHE A 1 190 ? 8.403 -11.535 1.413 1.00 74.44 190 PHE A O 1
ATOM 1547 N N . LYS A 1 191 ? 9.149 -11.874 -0.686 1.00 76.88 191 LYS A N 1
ATOM 1548 C CA . LYS A 1 191 ? 8.336 -13.069 -0.940 1.00 76.88 191 LYS A CA 1
ATOM 1549 C C . LYS A 1 191 ? 8.672 -14.225 0.002 1.00 76.88 191 LYS A C 1
ATOM 1551 O O . LYS A 1 191 ? 7.768 -14.936 0.428 1.00 76.88 191 LYS A O 1
ATOM 1556 N N . GLN A 1 192 ? 9.950 -14.402 0.329 1.00 74.19 192 GLN A N 1
ATOM 1557 C CA . GLN A 1 192 ? 10.404 -15.412 1.289 1.00 74.19 192 GLN A CA 1
ATOM 1558 C C . GLN A 1 192 ? 9.965 -15.082 2.720 1.00 74.19 192 GLN A C 1
ATOM 1560 O O . GLN A 1 192 ? 9.665 -15.982 3.497 1.00 74.19 192 GLN A O 1
ATOM 1565 N N . SER A 1 193 ? 9.903 -13.792 3.066 1.00 65.75 193 SER A N 1
ATOM 1566 C CA . SER A 1 193 ? 9.514 -13.341 4.407 1.00 65.75 193 SER A CA 1
ATOM 1567 C C . SER A 1 193 ? 7.998 -13.276 4.621 1.00 65.75 193 SER A C 1
ATOM 1569 O O . SER A 1 193 ? 7.543 -13.340 5.760 1.00 65.75 193 SER A O 1
ATOM 1571 N N . ALA A 1 194 ? 7.216 -13.056 3.562 1.00 68.06 194 ALA A N 1
ATOM 1572 C CA . ALA A 1 194 ? 5.775 -12.855 3.643 1.00 68.06 194 ALA A CA 1
ATOM 1573 C C . ALA A 1 194 ? 5.067 -13.250 2.340 1.00 68.06 194 ALA A C 1
ATOM 1575 O O . ALA A 1 194 ? 5.567 -13.042 1.232 1.00 68.06 194 ALA A O 1
ATOM 1576 N N . ALA A 1 195 ? 3.838 -13.751 2.463 1.00 71.94 195 ALA A N 1
ATOM 1577 C CA . ALA A 1 195 ? 2.992 -14.046 1.314 1.00 71.94 195 ALA A CA 1
ATOM 1578 C C . ALA A 1 195 ? 2.525 -12.747 0.629 1.00 71.94 195 ALA A C 1
ATOM 1580 O O . ALA A 1 195 ? 1.501 -12.166 0.979 1.00 71.94 195 ALA A O 1
ATOM 1581 N N . VAL A 1 196 ? 3.281 -12.286 -0.370 1.00 78.69 196 VAL A N 1
ATOM 1582 C CA . VAL A 1 196 ? 2.897 -11.134 -1.200 1.00 78.69 196 VAL A CA 1
ATOM 1583 C C . VAL A 1 196 ? 1.750 -11.534 -2.126 1.00 78.69 196 VAL A C 1
ATOM 1585 O O . VAL A 1 196 ? 1.922 -12.416 -2.973 1.00 78.69 196 VAL A O 1
ATOM 1588 N N . GLY A 1 197 ? 0.595 -10.886 -1.968 1.00 81.75 197 GLY A N 1
ATOM 1589 C CA . GLY A 1 197 ? -0.618 -11.175 -2.736 1.00 81.75 197 GLY A CA 1
ATOM 1590 C C . GLY A 1 197 ? -0.776 -10.377 -4.032 1.00 81.75 197 GLY A C 1
ATOM 1591 O O . GLY A 1 197 ? -1.343 -10.881 -4.996 1.00 81.75 197 GLY A O 1
ATOM 1592 N N . ALA A 1 198 ? -0.258 -9.151 -4.067 1.00 88.75 198 ALA A N 1
ATOM 1593 C CA . ALA A 1 198 ? -0.331 -8.262 -5.218 1.00 88.75 198 ALA A CA 1
ATOM 1594 C C . ALA A 1 198 ? 0.800 -7.226 -5.170 1.00 88.75 198 ALA A C 1
ATOM 1596 O O . ALA A 1 198 ? 1.407 -7.012 -4.118 1.00 88.75 198 ALA A O 1
ATOM 1597 N N . VAL A 1 199 ? 1.068 -6.593 -6.308 1.00 89.81 199 VAL A N 1
ATOM 1598 C CA . VAL A 1 199 ? 2.123 -5.592 -6.489 1.00 89.81 199 VAL A CA 1
ATOM 1599 C C . VAL A 1 199 ? 1.498 -4.271 -6.933 1.00 89.81 199 VAL A C 1
ATOM 1601 O O . VAL A 1 199 ? 0.577 -4.244 -7.747 1.00 89.81 199 VAL A O 1
ATOM 1604 N N . ILE A 1 200 ? 2.008 -3.163 -6.404 1.00 91.06 200 ILE A N 1
ATOM 1605 C CA . ILE A 1 200 ? 1.685 -1.816 -6.877 1.00 91.06 200 ILE A CA 1
ATOM 1606 C C . ILE A 1 200 ? 2.992 -1.169 -7.315 1.00 91.06 200 ILE A C 1
ATOM 1608 O O . ILE A 1 200 ? 3.960 -1.162 -6.554 1.00 91.06 200 ILE A O 1
ATOM 1612 N N . VAL A 1 201 ? 3.019 -0.639 -8.535 1.00 89.69 201 VAL A N 1
ATOM 1613 C CA . VAL A 1 201 ? 4.192 0.049 -9.088 1.00 89.69 201 VAL A CA 1
ATOM 1614 C C . VAL A 1 201 ? 3.984 1.548 -8.918 1.00 89.69 201 VAL A C 1
ATOM 1616 O O . VAL A 1 201 ? 2.946 2.074 -9.291 1.00 89.69 201 VAL A O 1
ATOM 1619 N N . THR A 1 202 ? 4.930 2.258 -8.320 1.00 89.25 202 THR A N 1
ATOM 1620 C CA . THR A 1 202 ? 4.815 3.702 -8.055 1.00 89.25 202 THR A CA 1
ATOM 1621 C C . THR A 1 202 ? 5.843 4.486 -8.863 1.00 89.25 202 THR A C 1
ATOM 1623 O O . THR A 1 202 ? 6.750 3.892 -9.447 1.00 89.25 202 THR A O 1
ATOM 1626 N N . LYS A 1 203 ? 5.708 5.819 -8.870 1.00 84.69 203 LYS A N 1
ATOM 1627 C CA . LYS A 1 203 ? 6.630 6.755 -9.534 1.00 84.69 203 LYS A CA 1
ATOM 1628 C C . LYS A 1 203 ? 6.740 6.537 -11.052 1.00 84.69 203 LYS A C 1
ATOM 1630 O O . LYS A 1 203 ? 7.819 6.653 -11.632 1.00 84.69 203 LYS A O 1
ATOM 1635 N N . MET A 1 204 ? 5.623 6.173 -11.686 1.00 84.56 204 MET A N 1
ATOM 1636 C CA . MET A 1 204 ? 5.530 5.944 -13.136 1.00 84.56 204 MET A CA 1
ATOM 1637 C C . MET A 1 204 ? 5.400 7.243 -13.955 1.00 84.56 204 MET A C 1
ATOM 1639 O O . MET A 1 204 ? 5.267 7.183 -15.171 1.00 84.56 204 MET A O 1
ATOM 1643 N N . ASP A 1 205 ? 5.432 8.399 -13.297 1.00 80.25 205 ASP A N 1
ATOM 1644 C CA . ASP A 1 205 ? 5.493 9.753 -13.864 1.00 80.25 205 ASP A CA 1
ATOM 1645 C C . ASP A 1 205 ? 6.904 10.190 -14.284 1.00 80.25 205 ASP A C 1
ATOM 1647 O O . ASP A 1 205 ? 7.064 11.139 -15.050 1.00 80.25 205 ASP A O 1
ATOM 1651 N N . GLY A 1 206 ? 7.940 9.500 -13.802 1.00 71.88 206 GLY A N 1
ATOM 1652 C CA . GLY A 1 206 ? 9.322 9.776 -14.183 1.00 71.88 206 GLY A CA 1
ATOM 1653 C C . GLY A 1 206 ? 9.738 9.123 -15.505 1.00 71.88 206 GLY A C 1
ATOM 1654 O O . GLY A 1 206 ? 9.007 8.361 -16.128 1.00 71.88 206 GLY A O 1
ATOM 1655 N N . HIS A 1 207 ? 11.002 9.313 -15.891 1.00 61.66 207 HIS A N 1
ATOM 1656 C CA . HIS A 1 207 ? 11.621 8.644 -17.049 1.00 61.66 207 HIS A CA 1
ATOM 1657 C C . HIS A 1 207 ? 11.837 7.120 -16.871 1.00 61.66 207 HIS A C 1
ATOM 1659 O O . HIS A 1 207 ? 12.576 6.496 -17.637 1.00 61.66 207 HIS A O 1
ATOM 1665 N N . ALA A 1 208 ? 11.270 6.511 -15.825 1.00 61.53 208 ALA A N 1
ATOM 1666 C CA . ALA A 1 208 ? 11.496 5.116 -15.475 1.00 61.53 208 ALA A CA 1
ATOM 1667 C C . ALA A 1 208 ? 10.684 4.205 -16.403 1.00 61.53 208 ALA A C 1
ATOM 1669 O O . ALA A 1 208 ? 9.463 4.117 -16.308 1.00 61.53 208 ALA A O 1
ATOM 1670 N N . LYS A 1 209 ? 11.374 3.468 -17.277 1.00 64.62 209 LYS A N 1
ATOM 1671 C CA . LYS A 1 209 ? 10.769 2.583 -18.286 1.00 64.62 209 LYS A CA 1
ATOM 1672 C C . LYS A 1 209 ? 10.242 1.254 -17.729 1.00 64.62 209 LYS A C 1
ATOM 1674 O O . LYS A 1 2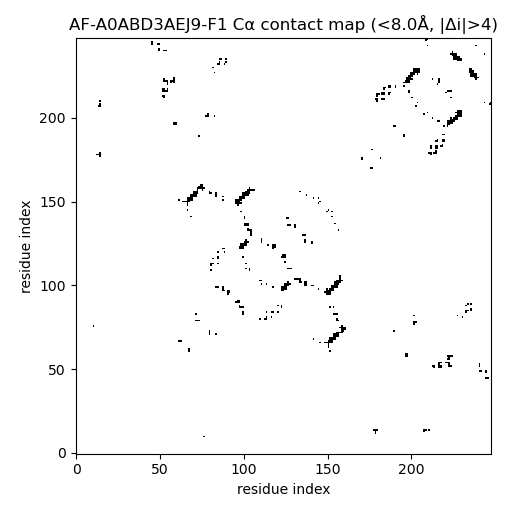09 ? 10.525 0.213 -18.300 1.00 64.62 209 LYS A O 1
ATOM 1679 N N . GLY A 1 210 ? 9.592 1.237 -16.564 1.00 68.62 210 GLY A N 1
ATOM 1680 C CA . GLY A 1 210 ? 8.833 0.083 -16.045 1.00 68.62 210 GLY A CA 1
ATOM 1681 C C . GLY A 1 210 ? 9.562 -1.261 -15.821 1.00 68.62 210 GLY A C 1
ATOM 1682 O O . GLY A 1 210 ? 8.949 -2.185 -15.295 1.00 68.62 210 GLY A O 1
ATOM 1683 N N . GLY A 1 211 ? 10.856 -1.400 -16.138 1.00 70.31 211 GLY A N 1
ATOM 1684 C CA . GLY A 1 211 ? 11.593 -2.672 -16.070 1.00 70.31 211 GLY A CA 1
ATOM 1685 C C . GLY A 1 211 ? 11.665 -3.300 -14.673 1.00 70.31 211 GLY A C 1
ATOM 1686 O O . GLY A 1 211 ? 11.743 -4.518 -14.547 1.00 70.31 211 GLY A O 1
ATOM 1687 N N . GLY A 1 212 ? 11.546 -2.496 -13.611 1.00 74.88 212 GLY A N 1
ATOM 1688 C CA . GLY A 1 212 ? 11.415 -3.011 -12.245 1.00 74.88 212 GLY A CA 1
ATOM 1689 C C . GLY A 1 212 ? 10.134 -3.826 -12.028 1.00 74.88 212 GLY A C 1
ATOM 1690 O O . GLY A 1 212 ? 10.149 -4.782 -11.259 1.00 74.88 212 GLY A O 1
ATOM 1691 N N . ALA A 1 213 ? 9.042 -3.513 -12.737 1.00 80.56 213 ALA A N 1
ATOM 1692 C CA . ALA A 1 213 ? 7.790 -4.261 -12.637 1.00 80.56 213 ALA A CA 1
ATOM 1693 C C . ALA A 1 213 ? 7.956 -5.702 -13.141 1.00 80.56 213 ALA A C 1
ATOM 1695 O O . ALA A 1 213 ? 7.516 -6.632 -12.467 1.00 80.56 213 ALA A O 1
ATOM 1696 N N . LEU A 1 214 ? 8.666 -5.893 -14.262 1.00 81.88 214 LEU A N 1
ATOM 1697 C CA . LEU A 1 214 ? 9.000 -7.218 -14.800 1.00 81.88 214 LEU A CA 1
ATOM 1698 C C . LEU A 1 214 ? 9.773 -8.051 -13.771 1.00 81.88 214 LEU A C 1
ATOM 1700 O O . LEU A 1 214 ? 9.395 -9.187 -13.486 1.00 81.88 214 LEU A O 1
ATOM 1704 N N . SER A 1 215 ? 10.802 -7.468 -13.151 1.00 83.62 215 SER A N 1
ATOM 1705 C CA . SER A 1 215 ? 11.595 -8.134 -12.112 1.00 83.62 215 SER A CA 1
ATOM 1706 C C . SER A 1 215 ? 10.771 -8.520 -10.885 1.00 83.62 215 SER A C 1
ATOM 1708 O O . SER A 1 215 ? 10.897 -9.633 -10.374 1.00 83.62 215 SER A O 1
ATOM 1710 N N . VAL A 1 216 ? 9.903 -7.623 -10.410 1.00 83.00 216 VAL A N 1
ATOM 1711 C CA . VAL A 1 216 ? 9.078 -7.874 -9.221 1.00 83.00 216 VAL A CA 1
ATOM 1712 C C . VAL A 1 216 ? 8.032 -8.954 -9.500 1.00 83.00 216 VAL A C 1
ATOM 1714 O O . VAL A 1 216 ? 7.833 -9.831 -8.657 1.00 83.00 216 VAL A O 1
ATOM 1717 N N . VAL A 1 217 ? 7.391 -8.950 -10.673 1.00 86.50 217 VAL A N 1
ATOM 1718 C CA . VAL A 1 217 ? 6.455 -10.016 -11.074 1.00 86.50 217 VAL A CA 1
ATOM 1719 C C . VAL A 1 217 ? 7.193 -11.345 -11.215 1.00 86.50 217 VAL A C 1
ATOM 1721 O O . VAL A 1 217 ? 6.737 -12.359 -10.678 1.00 86.50 217 VAL A O 1
ATOM 1724 N N . ALA A 1 218 ? 8.371 -11.344 -11.845 1.00 85.69 218 ALA A N 1
ATOM 1725 C CA . ALA A 1 218 ? 9.195 -12.537 -11.995 1.00 85.69 218 ALA A CA 1
ATOM 1726 C C . ALA A 1 218 ? 9.590 -13.149 -10.639 1.00 85.69 218 ALA A C 1
ATOM 1728 O O . ALA A 1 218 ? 9.498 -14.371 -10.489 1.00 85.69 218 ALA A O 1
ATOM 1729 N N . ALA A 1 219 ? 9.964 -12.316 -9.660 1.00 84.62 219 ALA A N 1
ATOM 1730 C CA . ALA A 1 219 ? 10.379 -12.735 -8.320 1.00 84.62 219 ALA A CA 1
ATOM 1731 C C . ALA A 1 219 ? 9.208 -13.169 -7.424 1.00 84.62 219 ALA A C 1
ATOM 1733 O O . ALA A 1 219 ? 9.270 -14.198 -6.753 1.00 84.62 219 ALA A O 1
ATOM 1734 N N . THR A 1 220 ? 8.128 -12.384 -7.385 1.00 83.94 220 THR A N 1
ATOM 1735 C CA . THR A 1 220 ? 7.016 -12.602 -6.440 1.00 83.94 220 THR A CA 1
ATOM 1736 C C . THR A 1 220 ? 5.961 -13.568 -6.964 1.00 83.94 220 THR A C 1
ATOM 1738 O O . THR A 1 220 ? 5.224 -14.162 -6.164 1.00 83.94 220 THR A O 1
ATOM 1741 N N . LYS A 1 221 ? 5.877 -13.724 -8.294 1.00 87.69 221 LYS A N 1
ATOM 1742 C CA . LYS A 1 221 ? 4.782 -14.409 -8.996 1.00 87.69 221 LYS A CA 1
ATOM 1743 C C . LYS A 1 221 ? 3.413 -13.882 -8.555 1.00 87.69 221 LYS A C 1
ATOM 1745 O O . LYS A 1 221 ? 2.491 -14.679 -8.347 1.00 87.69 221 LYS A O 1
ATOM 1750 N N . SER A 1 222 ? 3.325 -12.571 -8.335 1.00 87.12 222 SER A N 1
ATOM 1751 C CA . SER A 1 222 ? 2.133 -11.866 -7.862 1.00 87.12 222 SER A CA 1
ATOM 1752 C C . SER A 1 222 ? 1.722 -10.798 -8.881 1.00 87.12 222 SER A C 1
ATOM 1754 O O . SER A 1 222 ? 2.600 -10.149 -9.452 1.00 87.12 222 SER A O 1
ATOM 1756 N N . PRO A 1 223 ? 0.413 -10.614 -9.132 1.00 89.69 223 PRO A N 1
ATOM 1757 C CA . PRO A 1 223 ? -0.063 -9.694 -10.160 1.00 89.69 223 PRO A CA 1
ATOM 1758 C C . PRO A 1 223 ? 0.143 -8.241 -9.749 1.00 89.69 223 PRO A C 1
ATOM 1760 O O . PRO A 1 223 ? -0.046 -7.881 -8.582 1.00 89.69 223 PRO A O 1
ATOM 1763 N N . VAL A 1 224 ? 0.489 -7.398 -10.723 1.00 90.31 224 VAL A N 1
ATOM 1764 C CA . VAL A 1 224 ? 0.426 -5.945 -10.555 1.00 90.31 224 VAL A CA 1
ATOM 1765 C C . VAL A 1 224 ? -1.036 -5.518 -10.649 1.00 90.31 224 VAL A C 1
ATOM 1767 O O . VAL A 1 224 ? -1.748 -5.937 -11.555 1.00 90.31 224 VAL A O 1
ATOM 1770 N N . ILE A 1 225 ? -1.500 -4.717 -9.691 1.00 92.06 225 ILE A N 1
ATOM 1771 C CA . ILE A 1 225 ? -2.912 -4.308 -9.594 1.00 92.06 225 ILE A CA 1
ATOM 1772 C C . ILE A 1 225 ? -3.125 -2.811 -9.815 1.00 92.06 225 ILE A C 1
ATOM 1774 O O . ILE A 1 225 ? -4.185 -2.408 -10.287 1.00 92.06 225 ILE A O 1
ATOM 1778 N N . PHE A 1 226 ? -2.123 -1.988 -9.505 1.00 93.12 226 PHE A N 1
ATOM 1779 C CA . PHE A 1 226 ? -2.185 -0.540 -9.679 1.00 93.12 226 PHE A CA 1
ATOM 1780 C C . PHE A 1 226 ? -0.832 0.034 -10.080 1.00 93.12 226 PHE A C 1
ATOM 1782 O O . PHE A 1 226 ? 0.220 -0.525 -9.745 1.00 93.12 226 PHE A O 1
ATOM 1789 N N . ILE A 1 227 ? -0.892 1.195 -10.727 1.00 92.06 227 ILE A N 1
ATOM 1790 C CA . ILE A 1 227 ? 0.244 2.071 -10.981 1.00 92.06 227 ILE A CA 1
ATOM 1791 C C . ILE A 1 227 ? -0.005 3.458 -10.376 1.00 92.06 227 ILE A C 1
ATOM 1793 O O . ILE A 1 227 ? -1.096 4.012 -10.480 1.00 92.06 227 ILE A O 1
ATOM 1797 N N . GLY A 1 228 ? 1.003 4.018 -9.713 1.00 91.94 228 GLY A N 1
ATOM 1798 C CA . GLY A 1 228 ? 1.012 5.409 -9.265 1.00 91.94 228 GLY A CA 1
ATOM 1799 C C . GLY A 1 228 ? 1.760 6.275 -10.269 1.00 91.94 228 GLY A C 1
ATOM 1800 O O . GLY A 1 228 ? 2.954 6.055 -10.475 1.00 91.94 228 GLY A O 1
ATOM 1801 N N . THR A 1 229 ? 1.065 7.244 -10.857 1.00 90.69 229 THR A N 1
ATOM 1802 C CA . THR A 1 229 ? 1.525 8.101 -11.965 1.00 90.69 229 THR A CA 1
ATOM 1803 C C . THR A 1 229 ? 1.750 9.550 -11.526 1.00 90.69 229 THR A C 1
ATOM 1805 O O . THR A 1 229 ? 1.566 10.468 -12.313 1.00 90.69 229 THR A O 1
ATOM 1808 N N . GLY A 1 230 ? 2.123 9.758 -10.261 1.00 90.50 230 GLY A N 1
ATOM 1809 C CA . GLY A 1 230 ? 2.443 11.072 -9.702 1.00 90.50 230 GLY A CA 1
ATOM 1810 C C . GLY A 1 230 ? 2.203 11.150 -8.194 1.00 90.50 230 GLY A C 1
ATOM 1811 O O . GLY A 1 230 ? 2.088 10.121 -7.514 1.00 90.50 230 GLY A O 1
ATOM 1812 N N . GLU A 1 231 ? 2.094 12.362 -7.658 1.00 88.69 231 GLU A N 1
ATOM 1813 C CA . GLU A 1 231 ? 1.966 12.658 -6.222 1.00 88.69 231 GLU A CA 1
ATOM 1814 C C . GLU A 1 231 ? 0.526 13.008 -5.801 1.00 88.69 231 GLU A C 1
ATOM 1816 O O . GLU A 1 231 ? 0.144 12.811 -4.642 1.00 88.69 231 GLU A O 1
ATOM 1821 N N . HIS A 1 232 ? -0.319 13.465 -6.727 1.00 92.00 232 HIS A N 1
ATOM 1822 C CA . HIS A 1 232 ? -1.710 13.828 -6.460 1.00 92.00 232 HIS A CA 1
ATOM 1823 C C . HIS A 1 232 ? -2.596 12.594 -6.244 1.00 92.00 232 HIS A C 1
ATOM 1825 O O . HIS A 1 232 ? -2.304 11.500 -6.720 1.00 92.00 232 HIS A O 1
ATOM 1831 N N . MET A 1 233 ? -3.683 12.742 -5.477 1.00 90.94 233 MET A N 1
ATOM 1832 C CA . MET A 1 233 ? -4.485 11.609 -4.977 1.00 90.94 233 MET A CA 1
ATOM 1833 C C . MET A 1 233 ? -5.188 10.813 -6.091 1.00 90.94 233 MET A C 1
ATOM 1835 O O . MET A 1 233 ? -5.504 9.638 -5.921 1.00 90.94 233 MET A O 1
ATOM 1839 N N . ASP A 1 234 ? -5.452 11.474 -7.208 1.00 91.56 234 ASP A N 1
ATOM 1840 C CA . ASP A 1 234 ? -6.088 10.976 -8.422 1.00 91.56 234 ASP A CA 1
ATOM 1841 C C . ASP A 1 234 ? -5.105 10.373 -9.437 1.00 91.56 234 ASP A C 1
ATOM 1843 O O . ASP A 1 234 ? -5.537 9.631 -10.315 1.00 91.56 234 ASP A O 1
ATOM 1847 N N . GLU A 1 235 ? -3.797 10.576 -9.264 1.00 93.88 235 GLU A N 1
ATOM 1848 C CA . GLU A 1 235 ? -2.736 9.953 -10.070 1.00 93.88 235 GLU A CA 1
ATOM 1849 C C . GLU A 1 235 ? -2.467 8.515 -9.584 1.00 93.88 235 GLU A C 1
ATOM 1851 O O . GLU A 1 235 ? -1.416 8.182 -9.014 1.00 93.88 235 GLU A O 1
ATOM 1856 N N . PHE A 1 236 ? -3.498 7.677 -9.700 1.00 94.69 236 PHE A N 1
ATOM 1857 C CA . PHE A 1 236 ? -3.515 6.278 -9.287 1.00 94.69 236 PHE A CA 1
ATOM 1858 C C . PHE A 1 236 ? -4.438 5.466 -10.201 1.00 94.69 236 PHE A C 1
ATOM 1860 O O . PHE A 1 236 ? -5.664 5.569 -10.131 1.00 94.69 236 PHE A O 1
ATOM 1867 N N . GLU A 1 237 ? -3.844 4.641 -11.057 1.00 92.38 237 GLU A N 1
ATOM 1868 C CA . GLU A 1 237 ? -4.532 3.934 -12.137 1.00 92.38 237 GLU A CA 1
ATOM 1869 C C . GLU A 1 237 ? -4.527 2.424 -11.897 1.00 92.38 237 GLU A C 1
ATOM 1871 O O . GLU A 1 237 ? -3.585 1.865 -11.332 1.00 92.38 237 GLU A O 1
ATOM 1876 N N . VAL A 1 238 ? -5.583 1.743 -12.351 1.00 92.19 238 VAL A N 1
ATOM 1877 C CA . VAL A 1 238 ? -5.595 0.274 -12.399 1.00 92.19 238 VAL A CA 1
ATOM 1878 C C . VAL A 1 238 ? -4.544 -0.173 -13.403 1.00 92.19 238 VAL A C 1
ATOM 1880 O O . VAL A 1 238 ? -4.465 0.371 -14.502 1.00 92.19 238 VAL A O 1
ATOM 1883 N N . PHE A 1 239 ? -3.739 -1.159 -13.024 1.00 90.81 239 PHE A N 1
ATOM 1884 C CA . PHE A 1 239 ? -2.749 -1.708 -13.935 1.00 90.81 239 PHE A CA 1
ATOM 1885 C C . PHE A 1 239 ? -3.426 -2.535 -15.030 1.00 90.81 239 PHE A C 1
ATOM 1887 O O . PHE A 1 239 ? -4.213 -3.436 -14.742 1.00 90.81 239 PHE A O 1
ATOM 1894 N N . ASP A 1 240 ? -3.055 -2.251 -16.273 1.00 89.06 240 ASP A N 1
ATOM 1895 C CA . ASP A 1 240 ? -3.351 -3.078 -17.433 1.00 89.06 240 ASP A CA 1
ATOM 1896 C C . ASP A 1 240 ? -2.034 -3.343 -18.169 1.00 89.06 240 ASP A C 1
ATOM 1898 O O . ASP A 1 240 ? -1.262 -2.421 -18.456 1.00 89.06 240 ASP A O 1
ATOM 1902 N N . VAL A 1 241 ? -1.776 -4.620 -18.449 1.00 89.00 241 VAL A N 1
ATOM 1903 C CA . VAL A 1 241 ? -0.551 -5.101 -19.090 1.00 89.00 241 VAL A CA 1
ATOM 1904 C C . VAL A 1 241 ? -0.369 -4.464 -20.468 1.00 89.00 241 VAL A C 1
ATOM 1906 O O . VAL A 1 241 ? 0.735 -4.050 -20.811 1.00 89.00 241 VAL A O 1
ATOM 1909 N N . GLN A 1 242 ? -1.437 -4.345 -21.259 1.00 89.06 242 GLN A N 1
ATOM 1910 C CA . GLN A 1 242 ? -1.343 -3.923 -22.656 1.00 89.06 242 GLN A CA 1
ATOM 1911 C C . GLN A 1 242 ? -0.938 -2.441 -22.779 1.00 89.06 242 GLN A C 1
ATOM 1913 O O . GLN A 1 242 ? 0.072 -2.161 -23.434 1.00 89.06 242 GLN A O 1
ATOM 1918 N N . PRO A 1 243 ? -1.631 -1.471 -22.141 1.00 87.62 243 PRO A N 1
ATOM 1919 C CA . PRO A 1 243 ? -1.186 -0.082 -22.104 1.00 87.62 243 PRO A CA 1
ATOM 1920 C C . PRO A 1 243 ? 0.180 0.081 -21.447 1.00 87.62 243 PRO A C 1
ATOM 1922 O O . PRO A 1 243 ? 0.957 0.918 -21.893 1.00 87.62 243 PRO A O 1
ATOM 1925 N N . PHE A 1 244 ? 0.487 -0.706 -20.411 1.00 86.88 244 PHE A N 1
ATOM 1926 C CA . PHE A 1 244 ? 1.781 -0.627 -19.746 1.00 86.88 244 PHE A CA 1
ATOM 1927 C C . PHE A 1 244 ? 2.922 -1.004 -20.691 1.00 86.88 244 PHE A C 1
ATOM 1929 O O . PHE A 1 244 ? 3.847 -0.215 -20.847 1.00 86.88 244 PHE A O 1
ATOM 1936 N N . VAL A 1 245 ? 2.835 -2.148 -21.378 1.00 87.12 245 VAL A N 1
ATOM 1937 C CA . VAL A 1 245 ? 3.878 -2.601 -22.312 1.00 87.12 245 VAL A CA 1
ATOM 1938 C C . VAL A 1 245 ? 4.014 -1.657 -23.506 1.00 87.12 245 VAL A C 1
ATOM 1940 O O . VAL A 1 245 ? 5.127 -1.423 -23.958 1.00 87.12 245 VAL A O 1
ATOM 1943 N N . ARG A 1 246 ? 2.922 -1.040 -23.983 1.00 85.12 246 ARG A N 1
ATOM 1944 C CA . ARG A 1 246 ? 2.992 -0.023 -25.053 1.00 85.12 246 ARG A CA 1
ATOM 1945 C C . ARG A 1 246 ? 3.739 1.251 -24.642 1.00 85.12 246 ARG A C 1
ATOM 1947 O O . ARG A 1 246 ? 4.179 1.980 -25.523 1.00 85.12 246 ARG A O 1
ATOM 1954 N N . ARG A 1 247 ? 3.831 1.548 -23.339 1.00 79.31 247 ARG A N 1
ATOM 1955 C CA . ARG A 1 247 ? 4.558 2.711 -22.798 1.00 79.31 247 ARG A CA 1
ATOM 1956 C C . ARG A 1 247 ? 6.057 2.431 -22.571 1.00 79.31 247 ARG A C 1
ATOM 1958 O O . ARG A 1 247 ? 6.783 3.388 -22.308 1.00 79.31 247 ARG A O 1
ATOM 1965 N N . LEU A 1 248 ? 6.502 1.166 -22.612 1.00 74.94 248 LEU A N 1
ATOM 1966 C CA . LEU A 1 248 ? 7.906 0.752 -22.413 1.00 74.94 248 LEU A CA 1
ATOM 1967 C C . LEU A 1 248 ? 8.770 1.052 -23.647 1.00 74.94 248 LEU A C 1
ATOM 1969 O O . LEU A 1 248 ? 9.914 1.541 -23.451 1.00 74.94 248 LEU A O 1
#

Nearest PDB structures (foldseek):
  6y32-assembly4_G  TM=9.104E-01  e=1.548E-26  Homo sapiens
  6frk-assembly1_x  TM=8.721E-01  e=2.848E-26  Canis lupus familiaris
  6y32-assembly1_A  TM=8.731E-01  e=1.229E-25  Homo sapiens
  6y32-assembly3_E  TM=8.809E-01  e=1.667E-25  Homo sapiens
  5l3r-assembly1_A  TM=8.736E-01  e=3.846E-17  Arabidopsis thaliana

Secondary structure (DSSP, 8-state):
-------------------------------THHHHHHHHHHHHHHHHHHHHH--S-------TTS-EEEEE---TTS-HHHHHHHHHHHHHHTT--EEEEEE--SSTTHHHHHHHHHHHHT--EE--SS---HHHHHHHHHHHHHHTT-SEEEEEEPP--TTHHHHHHHHHSSS---HHHHHHHHHHHHHHHS----EEE--TTSS--SHHHHHHHHHH---EEEEE-SSSTT-EEE--HHHHHHT-

Foldseek 3Di:
DDDDDDDDDDDDDFFDDDDDDDDDDDDDDDDPVVVVVVVVVVVVVLVVLLVLQCLVDDFPDQDPPAADEAEDAAAPPQCLLLVLLLVQLVVVVVVFQEAEFELELDDPCSQVSSVVSCVVSVHHYFYDPPDNHSVVSQVVQVVVVVVVVGRYYYYRYHGPPPVCPVVVVVVVPDPDPGSLVVLLVRLLVVLVVDLDREDEHEPLLDPHLCSSSSSNCNRNSHHHFWYQNDRDSPSIGGDDSNVSSVSD

Radius of gyration: 21.63 Å; Cα contacts (8 Å, |Δi|>4): 339; chains: 1; bounding box: 52×55×74 Å

Organism: NCBI:txid153742

Mean predicted aligned error: 11.95 Å

pLDDT: mean 75.6, std 23.01, range [23.34, 98.62]

InterPro domains:
  IPR000897 Signal recognition particle, SRP54 subunit, GTPase domain [PF00448] (68-248)
  IPR000897 Signal recognition particle, SRP54 subunit, GTPase domain [PS00300] (223-236)
  IPR000897 Signal recognition particle, SRP54 subunit, GTPase domain [SM00962] (67-247)
  IPR003593 AAA+ ATPase domain [SM00382] (66-231)
  IPR022941 Signal recognition particle, SRP54 subunit [PTHR11564] (44-248)
  IPR027417 P-loop containing nucleoside triphosphate hydrolase [G3DSA:3.40.50.300] (62-248)
  IPR027417 P-loop containing nucleoside triphosphate hydrolase [SSF52540] (61-247)

Solvent-accessible surface area (backbone atoms only — not comparable to full-atom values): 14755 Å² total; per-residue (Å²): 135,88,78,93,78,84,91,86,82,92,88,88,92,71,74,90,88,88,86,85,92,77,92,78,92,78,93,72,93,77,69,81,71,57,64,56,58,51,54,53,49,54,52,49,52,51,54,51,54,41,52,55,57,50,57,88,53,82,68,78,67,81,53,89,97,46,69,29,79,46,76,51,78,54,54,64,90,62,46,59,64,61,49,52,46,29,54,36,50,56,41,38,78,72,73,47,43,38,32,43,25,49,29,35,66,80,58,86,65,48,60,58,52,45,49,52,51,23,58,77,65,73,36,55,73,37,66,64,95,80,62,66,57,36,66,58,42,45,51,56,36,51,54,52,39,52,75,70,66,31,43,32,40,39,35,34,48,51,44,68,59,87,68,44,65,72,47,51,59,56,53,70,81,44,83,78,73,53,42,40,53,56,36,22,56,53,32,33,55,48,42,76,76,39,88,62,56,58,37,71,51,57,63,58,62,53,96,50,61,60,55,45,56,46,24,32,25,66,44,45,58,25,27,60,56,32,35,24,52,53,88,57,70,78,36,57,44,76,51,50,62,68,69,50,61,74,70,89